Protein AF-A0A1Q9S1L8-F1 (afdb_monomer)

Sequence (184 aa):
MADHRPGRQPHVLAPAAGATTKNSKSPRSELISLTDFTAGEEQRSLTASLAVSQVPSDSRDIIIGQLHGSDDIKSVAYVMLHYKDGTIEAEVKQKQKGDEKQTFPLLTGVPLNDRFDFTITDDGNGSMTISATHNGQTQQATAQVPESFQGETVRFQVGNYQQAESAQGDDDGGRVTFYTIEER

Structure (mmCIF, N/CA/C/O backbone):
data_AF-A0A1Q9S1L8-F1
#
_entry.id   AF-A0A1Q9S1L8-F1
#
loop_
_atom_site.group_PDB
_atom_site.id
_atom_site.type_symbol
_atom_site.label_atom_id
_atom_site.label_alt_id
_atom_site.label_comp_id
_atom_site.label_asym_id
_atom_site.label_entity_id
_atom_site.label_seq_id
_atom_site.pdbx_PDB_ins_code
_atom_site.Cartn_x
_atom_site.Cartn_y
_atom_site.Cartn_z
_atom_site.occupancy
_atom_site.B_iso_or_equiv
_atom_site.auth_seq_id
_atom_site.auth_comp_id
_atom_site.auth_asym_id
_atom_site.auth_atom_id
_atom_site.pdbx_PDB_model_num
ATOM 1 N N . MET A 1 1 ? -25.247 -11.351 -6.046 1.00 32.66 1 MET A N 1
ATOM 2 C CA . MET A 1 1 ? -24.147 -12.190 -6.565 1.00 32.66 1 MET A CA 1
ATOM 3 C C . MET A 1 1 ? -23.663 -11.533 -7.845 1.00 32.66 1 MET A C 1
ATOM 5 O O . MET A 1 1 ? -24.421 -11.510 -8.805 1.00 32.66 1 MET A O 1
ATOM 9 N N . ALA A 1 2 ? -22.507 -10.869 -7.818 1.00 29.05 2 ALA A N 1
ATOM 10 C CA . ALA A 1 2 ? -21.957 -10.211 -9.000 1.00 29.05 2 ALA A CA 1
ATOM 11 C C . ALA A 1 2 ? -21.059 -11.198 -9.759 1.00 29.05 2 ALA A C 1
ATOM 13 O O . ALA A 1 2 ? -20.189 -11.838 -9.177 1.00 29.05 2 ALA A O 1
ATOM 14 N N . ASP A 1 3 ? -21.357 -11.329 -11.045 1.00 32.75 3 ASP A N 1
ATOM 15 C CA . ASP A 1 3 ? -20.735 -12.183 -12.052 1.00 32.75 3 ASP A CA 1
ATOM 16 C C . ASP A 1 3 ? -19.279 -11.752 -12.328 1.00 32.75 3 ASP A C 1
ATOM 18 O O . ASP A 1 3 ? -19.025 -10.649 -12.821 1.00 32.75 3 ASP A O 1
ATOM 22 N N . HIS A 1 4 ? -18.315 -12.608 -11.976 1.00 36.78 4 HIS A N 1
ATOM 23 C CA . HIS A 1 4 ? -16.894 -12.421 -12.273 1.00 36.78 4 HIS A CA 1
ATOM 24 C C . HIS A 1 4 ? -16.634 -12.805 -13.734 1.00 36.78 4 HIS A C 1
ATOM 26 O O . HIS A 1 4 ? -16.557 -13.985 -14.072 1.00 36.78 4 HIS A O 1
ATOM 32 N N . ARG A 1 5 ? -16.473 -11.810 -14.613 1.00 37.03 5 ARG A N 1
ATOM 33 C CA . ARG A 1 5 ? -16.018 -12.043 -15.991 1.00 37.03 5 ARG A CA 1
ATOM 34 C C . ARG A 1 5 ? -14.500 -12.267 -16.008 1.00 37.03 5 ARG A C 1
ATOM 36 O O . ARG A 1 5 ? -13.767 -11.324 -15.705 1.00 37.03 5 ARG A O 1
ATOM 43 N N . PRO A 1 6 ? -13.996 -13.442 -16.423 1.00 40.75 6 PRO A N 1
ATOM 44 C CA . PRO A 1 6 ? -12.566 -13.641 -16.601 1.00 40.75 6 PRO A CA 1
ATOM 45 C C . PRO A 1 6 ? -12.100 -12.892 -17.860 1.00 40.75 6 PRO A C 1
ATOM 47 O O . PRO A 1 6 ? -12.685 -13.053 -18.931 1.00 40.75 6 PRO A O 1
ATOM 50 N N . GLY A 1 7 ? -11.051 -12.067 -17.742 1.00 45.09 7 GLY A N 1
ATOM 51 C CA . GLY A 1 7 ? -10.326 -11.545 -18.913 1.00 45.09 7 GLY A CA 1
ATOM 52 C C . GLY A 1 7 ? -9.928 -10.065 -18.925 1.00 45.09 7 GLY A C 1
ATOM 53 O O . GLY A 1 7 ? -9.342 -9.629 -19.912 1.00 45.09 7 GLY A O 1
ATOM 54 N N . ARG A 1 8 ? -10.193 -9.272 -17.879 1.00 51.50 8 ARG A N 1
ATOM 55 C CA . ARG A 1 8 ? -9.622 -7.916 -17.754 1.00 51.50 8 ARG A CA 1
ATOM 56 C C . ARG A 1 8 ? -8.901 -7.762 -16.425 1.00 51.50 8 ARG A C 1
ATOM 58 O O . ARG A 1 8 ? -9.538 -7.616 -15.390 1.00 51.50 8 ARG A O 1
ATOM 65 N N . GLN A 1 9 ? -7.576 -7.801 -16.483 1.00 62.00 9 GLN A N 1
ATOM 66 C CA . GLN A 1 9 ? -6.712 -7.403 -15.376 1.00 62.00 9 GLN A CA 1
ATOM 67 C C . GLN A 1 9 ? -6.621 -5.869 -15.380 1.00 62.00 9 GLN A C 1
ATOM 69 O O . GLN A 1 9 ? -6.342 -5.293 -16.437 1.00 62.00 9 GLN A O 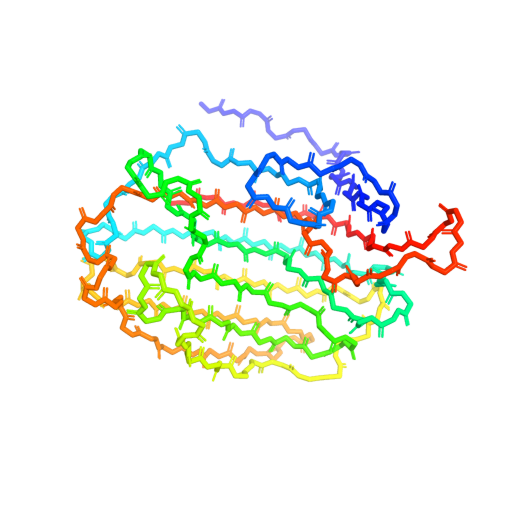1
ATOM 74 N N . PRO A 1 10 ? -6.907 -5.176 -14.264 1.00 71.06 10 PRO A N 1
ATOM 75 C CA . PRO A 1 10 ? -6.663 -3.745 -14.180 1.00 71.06 10 PRO A CA 1
ATOM 76 C C . PRO A 1 10 ? -5.168 -3.448 -14.361 1.00 71.06 10 PRO A C 1
ATOM 78 O O . PRO A 1 10 ? -4.338 -3.840 -13.539 1.00 71.06 10 PRO A O 1
ATOM 81 N N . HIS A 1 11 ? -4.835 -2.725 -15.430 1.00 68.12 11 HIS A N 1
ATOM 82 C CA . HIS A 1 11 ? -3.529 -2.098 -15.601 1.00 68.12 11 HIS A CA 1
ATOM 83 C C . HIS A 1 11 ? -3.612 -0.667 -15.084 1.00 68.12 11 HIS A C 1
ATOM 85 O O . HIS A 1 11 ? -4.424 0.130 -15.558 1.00 68.12 11 HIS A O 1
ATOM 91 N N . VAL A 1 12 ? -2.777 -0.350 -14.103 1.00 77.88 12 VAL A N 1
ATOM 92 C CA . VAL A 1 12 ? -2.778 0.928 -13.404 1.00 77.88 12 VAL A CA 1
ATOM 93 C C . VAL A 1 12 ? -1.443 1.626 -13.661 1.00 77.88 12 VAL A C 1
ATOM 95 O O . VAL A 1 12 ? -0.382 1.192 -13.208 1.00 77.88 12 VAL A O 1
ATOM 98 N N . LEU A 1 13 ? -1.504 2.719 -14.420 1.00 70.69 13 LEU A N 1
ATOM 99 C CA . LEU A 1 13 ? -0.370 3.574 -14.772 1.00 70.69 13 LEU A CA 1
ATOM 100 C C . LEU A 1 13 ? -0.536 4.928 -14.079 1.00 70.69 13 LEU A C 1
ATOM 102 O O . LEU A 1 13 ? -1.592 5.549 -14.201 1.00 70.69 13 LEU A O 1
ATOM 106 N N . ALA A 1 14 ? 0.512 5.400 -13.411 1.00 74.44 14 ALA A N 1
ATOM 107 C CA . ALA A 1 14 ? 0.596 6.762 -12.893 1.00 74.44 14 ALA A CA 1
ATOM 108 C C . ALA A 1 14 ? 1.908 7.388 -13.394 1.00 74.44 14 ALA A C 1
ATOM 110 O O . ALA A 1 14 ? 2.976 7.036 -12.881 1.00 74.44 14 ALA A O 1
ATOM 111 N N . PRO A 1 15 ? 1.855 8.266 -14.414 1.00 66.12 15 PRO A N 1
ATOM 112 C CA . PRO A 1 15 ? 3.037 8.974 -14.895 1.00 66.12 15 PRO A CA 1
ATOM 113 C C . PRO A 1 15 ? 3.603 9.886 -13.804 1.00 66.12 15 PRO A C 1
ATOM 115 O O . PRO A 1 15 ? 2.835 10.545 -13.099 1.00 66.12 15 PRO A O 1
ATOM 118 N N . ALA A 1 16 ? 4.928 9.984 -13.701 1.00 62.19 16 ALA A N 1
ATOM 119 C CA . ALA A 1 16 ? 5.609 10.880 -12.763 1.00 62.19 16 ALA A CA 1
ATOM 120 C C . ALA A 1 16 ? 5.266 12.359 -13.029 1.00 62.19 16 ALA A C 1
ATOM 122 O O . ALA A 1 16 ? 5.145 13.151 -12.099 1.00 62.19 16 ALA A O 1
ATOM 123 N N . ALA A 1 17 ? 5.011 12.710 -14.294 1.00 64.94 17 ALA A N 1
ATOM 124 C CA . ALA A 1 17 ? 4.536 14.028 -14.725 1.00 64.94 17 ALA A CA 1
ATOM 125 C C . ALA A 1 17 ? 2.994 14.156 -14.776 1.00 64.94 17 ALA A C 1
ATOM 127 O O . ALA A 1 17 ? 2.463 15.048 -15.439 1.00 64.94 17 ALA A O 1
ATOM 128 N N . GLY A 1 18 ? 2.250 13.241 -14.145 1.00 60.91 18 GLY A N 1
ATOM 129 C CA . GLY A 1 18 ? 0.785 13.242 -14.172 1.00 60.91 18 GLY A CA 1
ATOM 130 C C . GLY A 1 18 ? 0.136 14.432 -13.446 1.00 60.91 18 GLY A C 1
ATOM 131 O O . GLY A 1 18 ? 0.788 15.267 -12.820 1.00 60.91 18 GLY A O 1
ATOM 132 N N . ALA A 1 19 ? -1.194 14.506 -13.496 1.00 58.09 19 ALA A N 1
ATOM 133 C CA . ALA A 1 19 ? -1.937 15.496 -12.721 1.00 58.09 19 ALA A CA 1
ATOM 134 C C . ALA A 1 19 ? -1.959 15.128 -11.228 1.00 58.09 19 ALA A C 1
ATOM 136 O O . ALA A 1 19 ? -2.139 13.965 -10.861 1.00 58.09 19 ALA A O 1
ATOM 137 N N . THR A 1 20 ? -1.833 16.134 -10.366 1.00 60.78 20 THR A N 1
ATOM 138 C CA . THR A 1 20 ? -1.954 16.003 -8.912 1.00 60.78 20 THR A CA 1
ATOM 139 C C . THR A 1 20 ? -3.336 16.440 -8.432 1.00 60.78 20 THR A C 1
ATOM 141 O O . THR A 1 20 ? -4.025 17.234 -9.077 1.00 60.78 20 THR A O 1
ATOM 144 N N . THR A 1 21 ? -3.771 15.929 -7.280 1.00 53.81 21 THR A N 1
ATOM 145 C CA . THR A 1 21 ? -4.970 16.447 -6.605 1.00 53.81 21 THR A CA 1
ATOM 146 C C . THR A 1 21 ? -4.581 17.558 -5.633 1.00 53.81 21 THR A C 1
ATOM 148 O O . THR A 1 21 ? -3.450 17.610 -5.167 1.00 53.81 21 THR A O 1
ATOM 151 N N . LYS A 1 22 ? -5.522 18.438 -5.263 1.00 50.22 22 LYS A N 1
ATOM 152 C CA . LYS A 1 22 ? -5.268 19.599 -4.379 1.00 50.22 22 LYS A CA 1
ATOM 153 C C . LYS A 1 22 ? -4.504 19.265 -3.080 1.00 50.22 22 LYS A C 1
ATOM 155 O O . LYS A 1 22 ? -3.828 20.135 -2.542 1.00 50.22 22 LYS A O 1
ATOM 160 N N . ASN A 1 23 ? -4.612 18.028 -2.592 1.00 56.97 23 ASN A N 1
ATOM 161 C CA . ASN A 1 23 ? -4.027 17.574 -1.328 1.00 56.97 23 ASN A CA 1
ATOM 162 C C . ASN A 1 23 ? -2.905 16.533 -1.501 1.00 56.97 23 ASN A C 1
ATOM 164 O O . ASN A 1 23 ? -2.510 15.908 -0.523 1.00 56.97 23 ASN A O 1
ATOM 168 N N . SER A 1 24 ? -2.404 16.307 -2.717 1.00 56.50 24 SER A N 1
ATOM 169 C CA . SER A 1 24 ? -1.240 15.451 -2.949 1.00 56.50 24 SER A CA 1
ATOM 170 C C . SER A 1 24 ? -0.286 16.120 -3.918 1.00 56.50 24 SER A C 1
ATOM 172 O O . SER A 1 24 ? -0.706 16.773 -4.865 1.00 56.50 24 SER A O 1
ATOM 174 N N . LYS A 1 25 ? 1.011 15.974 -3.661 1.00 63.19 25 LYS A N 1
ATOM 175 C CA . LYS A 1 25 ? 2.054 16.467 -4.559 1.00 63.19 25 LYS A CA 1
ATOM 176 C C . LYS A 1 25 ? 2.413 15.454 -5.642 1.00 63.19 25 LYS A C 1
ATOM 178 O O . LYS A 1 25 ? 3.114 15.831 -6.573 1.00 63.19 25 LYS A O 1
ATOM 183 N N . SER A 1 26 ? 1.885 14.231 -5.562 1.00 68.38 26 SER A N 1
ATOM 184 C CA . SER A 1 26 ? 2.258 13.151 -6.466 1.00 68.38 26 SER A CA 1
ATOM 185 C C . SER A 1 26 ? 1.053 12.646 -7.271 1.00 68.38 26 SER A C 1
ATOM 187 O O . SER A 1 26 ? -0.037 12.433 -6.723 1.00 68.38 26 SER A O 1
ATOM 189 N N . PRO A 1 27 ? 1.207 12.489 -8.594 1.00 73.12 27 PRO A N 1
ATOM 190 C CA . PRO A 1 27 ? 0.257 11.783 -9.444 1.00 73.12 27 PRO A CA 1
ATOM 191 C C . PRO A 1 27 ? -0.179 10.427 -8.893 1.00 73.12 27 PRO A C 1
ATOM 193 O O . PRO A 1 27 ? 0.590 9.731 -8.237 1.00 73.12 27 PRO A O 1
ATOM 196 N N . ARG A 1 28 ? -1.407 10.011 -9.201 1.00 81.25 28 ARG A N 1
ATOM 197 C CA . ARG A 1 28 ? -1.875 8.669 -8.852 1.00 81.25 28 ARG A CA 1
ATOM 198 C C . ARG A 1 28 ? -2.936 8.164 -9.811 1.00 81.25 28 ARG A C 1
ATOM 200 O O . ARG A 1 28 ? -3.732 8.946 -10.328 1.00 81.25 28 ARG A O 1
ATOM 207 N N . SER A 1 29 ? -2.981 6.849 -9.946 1.00 82.62 29 SER A N 1
ATOM 208 C CA . SER A 1 29 ? -4.127 6.117 -10.473 1.00 82.62 29 SER A CA 1
ATOM 209 C C . SER A 1 29 ? -4.484 5.071 -9.428 1.00 82.62 29 SER A C 1
ATOM 211 O O . SER A 1 29 ? -3.718 4.139 -9.208 1.00 82.62 29 SER A O 1
ATOM 213 N N . GLU A 1 30 ? -5.604 5.249 -8.734 1.00 85.38 30 GLU A N 1
ATOM 214 C CA . GLU A 1 30 ? -6.000 4.389 -7.614 1.00 85.38 30 GLU A CA 1
ATOM 215 C C . GLU A 1 30 ? -7.501 4.134 -7.615 1.00 85.38 30 GLU A C 1
ATOM 217 O O . GLU A 1 30 ? -8.302 5.011 -7.946 1.00 85.38 30 GLU A O 1
ATOM 222 N N . LEU A 1 31 ? -7.873 2.921 -7.221 1.00 88.06 31 LEU A N 1
ATOM 223 C CA . LEU A 1 31 ? -9.230 2.579 -6.841 1.00 88.06 31 LEU A CA 1
ATOM 224 C C . LEU A 1 31 ? -9.441 3.001 -5.389 1.00 88.06 31 LEU A C 1
ATOM 226 O O . LEU A 1 31 ? -8.597 2.753 -4.528 1.00 88.06 31 LEU A O 1
ATOM 230 N N . ILE A 1 32 ? -10.579 3.634 -5.132 1.00 92.69 32 ILE A N 1
ATOM 231 C CA . ILE A 1 32 ? -11.008 4.068 -3.805 1.00 92.69 32 ILE A CA 1
ATOM 232 C C . ILE A 1 32 ? -12.221 3.219 -3.437 1.00 92.69 32 ILE A C 1
ATOM 234 O O . ILE A 1 32 ? -13.164 3.148 -4.231 1.00 92.69 32 ILE A O 1
ATOM 238 N N . SER A 1 33 ? -12.199 2.576 -2.266 1.00 93.00 33 SER A N 1
ATOM 239 C CA . SER A 1 33 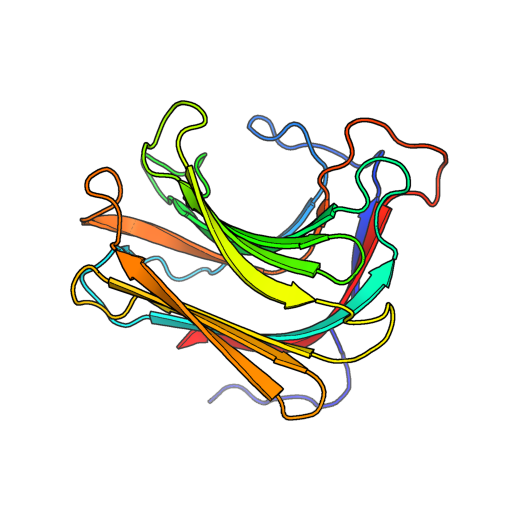? -13.377 1.856 -1.787 1.00 93.00 33 SER A CA 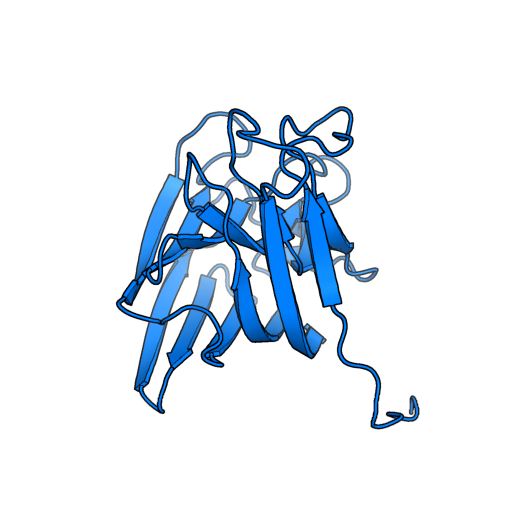1
ATOM 240 C C . SER A 1 33 ? -14.555 2.814 -1.614 1.00 93.00 33 SER A C 1
ATOM 242 O O . SER A 1 33 ? -14.393 3.956 -1.184 1.00 93.00 33 SER A O 1
ATOM 244 N N . LEU A 1 34 ? -15.748 2.342 -1.974 1.00 92.56 34 LEU A N 1
ATOM 245 C CA . LEU A 1 34 ? -17.004 3.063 -1.760 1.00 92.56 34 LEU A CA 1
ATOM 246 C C . LEU A 1 34 ? -17.613 2.768 -0.384 1.00 92.56 34 LEU A C 1
ATOM 248 O O . LEU A 1 34 ? -18.666 3.316 -0.063 1.00 92.56 34 LEU A O 1
ATOM 252 N N . THR A 1 35 ? -16.980 1.886 0.392 1.00 94.31 35 THR A N 1
ATOM 253 C CA . THR A 1 35 ? -17.446 1.476 1.713 1.00 94.31 35 THR A CA 1
ATOM 254 C C . THR A 1 35 ? -16.464 1.975 2.756 1.00 94.31 35 THR A C 1
ATOM 256 O O . THR A 1 35 ? -15.377 1.423 2.919 1.00 94.31 35 THR A O 1
ATOM 259 N N . ASP A 1 36 ? -16.875 3.012 3.469 1.00 96.75 36 ASP A N 1
ATOM 260 C CA . ASP A 1 36 ? -16.165 3.482 4.649 1.00 96.75 36 ASP A CA 1
ATOM 261 C C . ASP A 1 36 ? -16.418 2.540 5.848 1.00 96.75 36 ASP A C 1
ATOM 263 O O . ASP A 1 36 ? -17.418 1.813 5.886 1.00 96.75 36 ASP A O 1
ATOM 267 N N . PHE A 1 37 ? -15.508 2.537 6.820 1.00 97.38 37 PHE A N 1
ATOM 268 C CA . PHE A 1 37 ? -15.630 1.822 8.095 1.00 97.38 37 PHE A CA 1
ATOM 269 C C . PHE A 1 37 ? -14.909 2.568 9.218 1.00 97.38 37 PHE A C 1
ATOM 271 O O . PHE A 1 37 ? -14.168 3.517 8.960 1.00 97.38 37 PHE A O 1
ATOM 278 N N . THR A 1 38 ? -15.135 2.145 10.460 1.00 98.12 38 THR A N 1
ATOM 279 C CA . THR A 1 38 ? -14.499 2.747 11.635 1.00 98.12 38 THR A CA 1
ATOM 280 C C . THR A 1 38 ? -13.192 2.034 11.964 1.00 98.12 38 THR A C 1
ATOM 282 O O . THR A 1 38 ? -13.178 0.826 12.215 1.00 98.12 38 THR A O 1
ATOM 285 N N . ALA A 1 39 ? -12.089 2.781 11.981 1.00 98.06 39 ALA A N 1
ATOM 286 C CA . ALA A 1 39 ? -10.771 2.230 12.271 1.00 98.06 39 ALA A CA 1
ATOM 287 C C . ALA A 1 39 ? -10.690 1.655 13.693 1.00 98.06 39 ALA A C 1
ATOM 289 O O . ALA A 1 39 ? -11.039 2.313 14.677 1.00 98.06 39 ALA A O 1
ATOM 290 N N . GLY A 1 40 ? -10.177 0.432 13.790 1.00 98.19 40 GLY A N 1
ATOM 291 C CA . GLY A 1 40 ? -9.938 -0.298 15.027 1.00 98.19 40 GLY A CA 1
ATOM 292 C C . GLY A 1 40 ? -11.179 -0.896 15.684 1.00 98.19 40 GLY A C 1
ATOM 293 O O . GLY A 1 40 ? -11.046 -1.409 16.794 1.00 98.19 40 GLY A O 1
ATOM 294 N N . GLU A 1 41 ? -12.355 -0.835 15.053 1.00 98.00 41 GLU A N 1
ATOM 295 C CA . GLU A 1 41 ? -13.625 -1.304 15.640 1.00 98.00 41 GLU A CA 1
ATOM 296 C C . GLU A 1 41 ? -14.293 -2.438 14.854 1.00 98.00 41 GLU A C 1
ATOM 298 O O . GLU A 1 41 ? -15.053 -3.223 15.421 1.00 98.00 41 GLU A O 1
ATOM 303 N N . GLU A 1 42 ? -13.999 -2.558 13.561 1.00 94.12 42 GLU A N 1
ATOM 304 C CA . GLU A 1 42 ? -14.551 -3.597 12.696 1.00 94.12 42 GLU A CA 1
ATOM 305 C C . GLU A 1 42 ? -13.437 -4.294 11.926 1.00 94.12 42 GLU A C 1
ATOM 307 O O . GLU A 1 42 ? -12.556 -3.641 11.366 1.00 94.12 42 GLU A O 1
ATOM 312 N N . GLN A 1 43 ? -13.487 -5.628 11.865 1.00 98.06 43 GLN A N 1
ATOM 313 C CA . GLN A 1 43 ? -12.525 -6.362 11.057 1.00 98.06 43 GLN A CA 1
ATOM 314 C C . GLN A 1 43 ? -12.809 -6.104 9.576 1.00 98.06 43 GLN A C 1
ATOM 316 O O . GLN A 1 43 ? -13.882 -6.459 9.082 1.00 98.06 43 GLN A O 1
ATOM 321 N N . ARG A 1 44 ? -11.834 -5.532 8.870 1.00 98.38 44 ARG A N 1
ATOM 322 C CA . ARG A 1 44 ? -11.912 -5.226 7.438 1.00 98.38 44 ARG A CA 1
ATOM 323 C C . ARG A 1 44 ? -10.577 -5.498 6.772 1.00 98.38 44 ARG A C 1
ATOM 325 O O . ARG A 1 44 ? -9.525 -5.173 7.320 1.00 98.38 44 ARG A O 1
ATOM 332 N N . SER A 1 45 ? -10.605 -6.073 5.575 1.00 98.38 45 SER A N 1
ATOM 333 C CA . SER A 1 45 ? -9.393 -6.490 4.868 1.00 98.38 45 SER A CA 1
ATOM 334 C C . SER A 1 45 ? -9.401 -6.068 3.407 1.00 98.38 45 SER A C 1
ATOM 336 O O . SER A 1 45 ? -10.378 -6.285 2.695 1.00 98.38 45 SER A O 1
ATOM 338 N N . LEU A 1 46 ? -8.260 -5.566 2.940 1.00 98.62 46 LEU A N 1
ATOM 339 C CA . LEU A 1 46 ? -7.912 -5.448 1.528 1.00 98.62 46 LEU A CA 1
ATOM 340 C C . LEU A 1 46 ? -6.854 -6.501 1.198 1.00 98.62 46 LEU A C 1
ATOM 342 O O . LEU A 1 46 ? -5.749 -6.463 1.739 1.00 98.62 46 LEU A O 1
ATOM 346 N N . THR A 1 47 ? -7.158 -7.388 0.256 1.00 98.62 47 THR A N 1
ATOM 347 C CA . THR A 1 47 ? -6.213 -8.363 -0.296 1.00 98.62 47 THR A CA 1
ATOM 348 C C . THR A 1 47 ? -6.030 -8.104 -1.782 1.00 98.62 47 THR A C 1
ATOM 350 O O . THR A 1 47 ? -7.000 -7.913 -2.519 1.00 98.62 47 THR A O 1
ATOM 353 N N . ALA A 1 48 ? -4.787 -8.132 -2.250 1.00 98.50 48 ALA A N 1
ATOM 354 C CA . ALA A 1 48 ? -4.498 -7.991 -3.666 1.00 98.50 48 ALA A CA 1
ATOM 355 C C . ALA A 1 48 ? -3.355 -8.897 -4.108 1.00 98.50 48 ALA A C 1
ATOM 357 O O . ALA A 1 48 ? -2.429 -9.186 -3.353 1.00 98.50 48 ALA A O 1
ATOM 358 N N . SER A 1 49 ? -3.425 -9.292 -5.373 1.00 98.50 49 SER A N 1
ATOM 359 C CA . SER A 1 49 ? -2.370 -10.000 -6.079 1.00 98.50 49 SER A CA 1
ATOM 360 C C . SER A 1 49 ? -1.952 -9.172 -7.281 1.00 98.50 49 SER A C 1
ATOM 362 O O . SER A 1 49 ? -2.805 -8.798 -8.090 1.00 98.50 49 SER A O 1
ATOM 364 N N . LEU A 1 50 ? -0.668 -8.856 -7.407 1.00 98.50 50 LEU A N 1
ATOM 365 C CA . LEU A 1 50 ? -0.181 -7.867 -8.368 1.00 98.50 50 LEU A CA 1
ATOM 366 C C . LEU A 1 50 ? 1.247 -8.152 -8.843 1.00 98.50 50 LEU A C 1
ATOM 368 O O . LEU A 1 50 ? 1.962 -8.962 -8.263 1.00 98.50 50 LEU A O 1
ATOM 372 N N . ALA A 1 51 ? 1.649 -7.466 -9.909 1.00 98.38 51 ALA A N 1
ATOM 373 C CA . ALA A 1 51 ? 3.039 -7.343 -10.334 1.00 98.38 51 ALA A CA 1
ATOM 374 C C . ALA A 1 51 ? 3.352 -5.877 -10.654 1.00 98.38 51 ALA A C 1
ATOM 376 O O . ALA A 1 51 ? 2.577 -5.196 -11.338 1.00 98.38 51 ALA A O 1
ATOM 377 N N . VAL A 1 52 ? 4.505 -5.401 -10.185 1.00 98.12 52 VAL A N 1
ATOM 378 C CA . VAL A 1 52 ? 5.031 -4.072 -10.519 1.00 98.12 52 VAL A CA 1
ATOM 379 C C . VAL A 1 52 ? 5.967 -4.223 -11.708 1.00 98.12 52 VAL A C 1
ATOM 381 O O . VAL A 1 52 ? 6.950 -4.944 -11.632 1.00 98.12 52 VAL A O 1
ATOM 384 N N . SER A 1 53 ? 5.666 -3.560 -12.819 1.00 97.12 53 SER A N 1
ATOM 385 C CA . SER A 1 53 ? 6.454 -3.649 -14.064 1.00 97.12 53 SER A CA 1
ATOM 386 C C . SER A 1 53 ? 7.374 -2.447 -14.279 1.00 97.12 53 SER A C 1
ATOM 388 O O . SER A 1 53 ? 8.339 -2.529 -15.033 1.00 97.12 53 SER A O 1
ATOM 390 N N . GLN A 1 54 ? 7.096 -1.335 -13.595 1.00 96.00 54 GLN A N 1
ATOM 391 C CA . GLN A 1 54 ? 7.897 -0.117 -13.637 1.00 96.00 54 GLN A CA 1
ATOM 392 C C . GLN A 1 54 ? 7.720 0.652 -12.326 1.00 96.00 54 GLN A C 1
ATOM 394 O O . GLN A 1 54 ? 6.630 0.657 -11.752 1.00 96.00 54 GLN A O 1
ATOM 399 N N . VAL A 1 55 ? 8.778 1.329 -11.893 1.00 95.94 55 VAL A N 1
ATOM 400 C CA . VAL A 1 55 ? 8.783 2.311 -10.800 1.00 95.94 55 VAL A CA 1
ATOM 401 C C . VAL A 1 55 ? 9.394 3.616 -11.327 1.00 95.94 55 VAL A C 1
ATOM 403 O O . VAL A 1 55 ? 10.176 3.546 -12.284 1.00 95.94 55 VAL A O 1
ATOM 406 N N . PRO A 1 56 ? 9.061 4.783 -10.741 1.00 93.88 56 PRO A N 1
ATOM 407 C CA . PRO A 1 56 ? 9.663 6.054 -11.135 1.00 93.88 56 PRO A CA 1
ATOM 408 C C . PRO A 1 56 ? 11.187 6.022 -11.005 1.00 93.88 56 PRO A C 1
ATOM 410 O O . PRO A 1 56 ? 11.736 5.328 -10.149 1.00 93.88 56 PRO A O 1
ATOM 413 N N . SER A 1 57 ? 11.873 6.758 -11.872 1.00 92.50 57 SER A N 1
ATOM 414 C CA . SER A 1 57 ? 13.324 6.668 -12.037 1.00 92.50 57 SER A CA 1
ATOM 415 C C . SER A 1 57 ? 14.108 7.230 -10.851 1.00 92.50 57 SER A C 1
ATOM 417 O O . SER A 1 57 ? 15.182 6.712 -10.553 1.00 92.50 57 SER A O 1
ATOM 419 N N . ASP A 1 58 ? 13.587 8.256 -10.173 1.00 91.94 58 ASP A N 1
ATOM 420 C CA . ASP A 1 58 ? 14.278 8.943 -9.079 1.00 91.94 58 ASP A CA 1
ATOM 421 C C . ASP A 1 58 ? 14.091 8.241 -7.722 1.00 91.94 58 ASP A C 1
ATOM 423 O O . ASP A 1 58 ? 15.063 7.788 -7.119 1.00 91.94 58 ASP A O 1
ATOM 427 N N . SER A 1 59 ? 12.855 8.107 -7.248 1.00 93.31 59 SER A N 1
ATOM 428 C CA . SER A 1 59 ? 12.534 7.564 -5.929 1.00 93.31 59 SER A CA 1
ATOM 429 C C . SER A 1 59 ? 12.513 6.043 -5.908 1.00 93.31 59 SER A C 1
ATOM 431 O O . SER A 1 59 ? 12.713 5.446 -4.849 1.00 93.31 59 SER A O 1
ATOM 433 N N . ARG A 1 60 ? 12.276 5.414 -7.072 1.00 95.75 60 ARG A N 1
ATOM 434 C CA . ARG A 1 60 ? 12.093 3.961 -7.226 1.00 95.75 60 ARG A CA 1
ATOM 435 C C . ARG A 1 60 ? 10.981 3.399 -6.330 1.00 95.75 60 ARG A C 1
ATOM 437 O O . ARG A 1 60 ? 10.983 2.206 -6.030 1.00 95.75 60 ARG A O 1
ATOM 444 N N . ASP A 1 61 ? 10.040 4.252 -5.927 1.00 97.12 61 ASP A N 1
ATOM 445 C CA . ASP A 1 61 ? 9.056 3.990 -4.879 1.00 97.12 61 ASP A CA 1
ATOM 446 C C . ASP A 1 61 ? 7.634 4.314 -5.360 1.00 97.12 61 ASP A C 1
ATOM 448 O O . ASP A 1 61 ? 7.363 5.361 -5.963 1.00 97.12 61 ASP A O 1
ATOM 452 N N . ILE A 1 62 ? 6.722 3.382 -5.099 1.00 97.19 62 ILE A N 1
ATOM 453 C CA . ILE A 1 62 ? 5.288 3.529 -5.312 1.00 97.19 62 ILE A CA 1
ATOM 454 C C . ILE A 1 62 ? 4.527 2.958 -4.115 1.00 97.19 62 ILE A C 1
ATOM 456 O O . ILE A 1 62 ? 4.871 1.905 -3.580 1.00 97.19 62 ILE A O 1
ATOM 460 N N . ILE A 1 63 ? 3.425 3.605 -3.753 1.00 98.38 63 ILE A N 1
ATOM 461 C CA . ILE A 1 63 ? 2.449 3.059 -2.812 1.00 98.38 63 ILE A CA 1
ATOM 462 C C . ILE A 1 63 ? 1.421 2.247 -3.607 1.00 98.38 63 ILE A C 1
ATOM 464 O O . ILE A 1 63 ? 0.847 2.738 -4.584 1.00 98.38 63 ILE A O 1
ATOM 468 N N . ILE A 1 64 ? 1.213 0.996 -3.196 1.00 98.31 64 ILE A N 1
ATOM 469 C CA . ILE A 1 64 ? 0.376 0.006 -3.897 1.00 98.31 64 ILE A CA 1
ATOM 470 C C . ILE A 1 64 ? -0.933 -0.322 -3.175 1.00 98.31 64 ILE A C 1
ATOM 472 O O . ILE A 1 64 ? -1.862 -0.851 -3.785 1.00 98.31 64 ILE A O 1
ATOM 476 N N . GLY A 1 65 ? -1.029 0.015 -1.891 1.00 98.31 65 GLY A N 1
ATOM 477 C CA . GLY A 1 65 ? -2.212 -0.187 -1.064 1.00 98.31 65 GLY A CA 1
ATOM 478 C C . GLY A 1 65 ? -2.193 0.761 0.126 1.00 98.31 65 GLY A C 1
ATOM 479 O O . GLY A 1 65 ? -1.127 1.098 0.639 1.00 98.31 65 GLY A O 1
ATOM 480 N N . GLN A 1 66 ? -3.366 1.218 0.544 1.00 98.62 66 GLN A N 1
ATOM 481 C CA . GLN A 1 66 ? -3.509 2.172 1.632 1.00 98.62 66 GLN A CA 1
ATOM 482 C C . GLN A 1 66 ? -4.747 1.880 2.465 1.00 98.62 66 GLN A C 1
ATOM 484 O O . GLN A 1 66 ? -5.764 1.404 1.956 1.00 98.62 66 GLN A O 1
ATOM 489 N N . LEU A 1 67 ? -4.676 2.296 3.723 1.00 97.88 67 LEU A N 1
ATOM 490 C CA . LEU A 1 67 ? -5.842 2.571 4.542 1.00 97.88 67 LEU A CA 1
ATOM 491 C C . LEU A 1 67 ? -5.829 4.081 4.830 1.00 97.88 67 LEU A C 1
ATOM 493 O O . LEU A 1 67 ? -4.879 4.644 5.391 1.00 97.88 67 LEU A O 1
ATOM 497 N N . HIS A 1 68 ? -6.841 4.751 4.288 1.00 97.75 68 HIS A N 1
ATOM 498 C CA . HIS A 1 68 ? -6.901 6.194 4.120 1.00 97.75 68 HIS A CA 1
ATOM 499 C C . HIS A 1 68 ? -8.096 6.755 4.879 1.00 97.75 68 HIS A C 1
ATOM 501 O O . HIS A 1 68 ? -9.191 6.210 4.808 1.00 97.75 68 HIS A O 1
ATOM 507 N N . GLY A 1 69 ? -7.900 7.885 5.553 1.00 96.56 69 GLY A N 1
ATOM 508 C CA . GLY A 1 69 ? -8.980 8.631 6.175 1.00 96.56 69 GLY A CA 1
ATOM 509 C C . GLY A 1 69 ? -10.094 8.981 5.187 1.00 96.56 69 GLY A C 1
ATOM 510 O O . GLY A 1 69 ? -9.837 9.242 4.001 1.00 96.56 69 GLY A O 1
ATOM 511 N N . SER A 1 70 ? -11.311 9.024 5.706 1.00 93.62 70 SER A N 1
ATOM 512 C CA . SER A 1 70 ? -12.533 9.525 5.081 1.00 93.62 70 SER A CA 1
ATOM 513 C C . SER A 1 70 ? -13.036 10.749 5.857 1.00 93.62 70 SER A C 1
ATOM 515 O O . SER A 1 70 ? -12.365 11.224 6.771 1.00 93.62 70 SER A O 1
ATOM 517 N N . ASP A 1 71 ? -14.144 11.347 5.415 1.00 92.50 71 ASP A N 1
ATOM 518 C CA . ASP A 1 71 ? -14.786 12.492 6.080 1.00 92.50 71 ASP A CA 1
ATOM 519 C C . ASP A 1 71 ? -13.826 13.618 6.514 1.00 92.50 71 ASP A C 1
ATOM 521 O O . ASP A 1 71 ? -13.213 14.281 5.661 1.00 92.50 71 ASP A O 1
ATOM 525 N N . ASP A 1 72 ? -13.702 13.838 7.824 1.00 90.25 72 ASP A N 1
ATOM 526 C CA . ASP A 1 72 ? -12.936 14.921 8.441 1.00 90.25 72 ASP A CA 1
ATOM 527 C C . ASP A 1 72 ? -11.421 14.753 8.261 1.00 90.25 72 ASP A C 1
ATOM 529 O O . ASP A 1 72 ? -10.685 15.743 8.193 1.00 90.25 72 ASP A O 1
ATOM 533 N N . ILE A 1 73 ? -10.956 13.516 8.062 1.00 92.06 73 ILE A N 1
ATOM 534 C CA . ILE A 1 73 ? -9.541 13.170 7.880 1.00 92.06 73 ILE A CA 1
ATOM 535 C C . ILE A 1 73 ? -9.209 12.727 6.447 1.00 92.06 73 ILE A C 1
ATOM 537 O O . ILE A 1 73 ? -8.141 12.170 6.185 1.00 92.06 73 ILE A O 1
ATOM 541 N N . LYS A 1 74 ? -10.076 13.034 5.469 1.00 91.88 74 LYS A N 1
ATOM 542 C CA . LYS A 1 74 ? -9.976 12.582 4.062 1.00 91.88 74 LYS A CA 1
ATOM 543 C C . LYS A 1 74 ? -8.711 12.956 3.287 1.00 91.88 74 LYS A C 1
ATOM 545 O O . LYS A 1 74 ? -8.584 12.586 2.121 1.00 91.88 74 LYS A O 1
ATOM 550 N N . SER A 1 75 ? -7.809 13.742 3.868 1.00 88.75 75 SER A N 1
ATOM 551 C CA . SER A 1 75 ? -6.506 14.090 3.288 1.00 88.75 75 SER A CA 1
ATOM 552 C C . SER A 1 75 ? -5.347 13.247 3.827 1.00 88.75 75 SER A C 1
ATOM 554 O O . SER A 1 75 ? -4.210 13.491 3.432 1.00 88.75 75 SER A O 1
ATOM 556 N N . VAL A 1 76 ? -5.601 12.306 4.740 1.00 93.12 76 VAL A N 1
ATOM 557 C CA . VAL A 1 76 ? -4.553 11.567 5.451 1.00 93.12 76 VAL A CA 1
ATOM 558 C C . VAL A 1 76 ? -4.644 10.071 5.155 1.00 93.12 76 VAL A C 1
ATOM 560 O O . VAL A 1 76 ? -5.556 9.400 5.620 1.00 93.12 76 VAL A O 1
ATOM 563 N N . ALA A 1 77 ? -3.665 9.537 4.426 1.00 95.75 77 ALA A N 1
ATOM 564 C CA . ALA A 1 77 ? -3.354 8.110 4.449 1.00 95.75 77 ALA A CA 1
ATOM 565 C C . ALA A 1 77 ? -2.536 7.798 5.702 1.00 95.75 77 ALA A C 1
ATOM 567 O O . ALA A 1 77 ? -1.555 8.510 5.955 1.00 95.75 77 ALA A O 1
ATOM 568 N N . TYR A 1 78 ? -2.924 6.781 6.477 1.00 97.19 78 TYR A N 1
ATOM 569 C CA . TYR A 1 78 ? -2.176 6.413 7.682 1.00 97.19 78 TYR A CA 1
ATOM 570 C C . TYR A 1 78 ? -1.556 5.028 7.628 1.00 97.19 78 TYR A C 1
ATOM 572 O O . TYR A 1 78 ? -0.549 4.846 8.297 1.00 97.19 78 TYR A O 1
ATOM 580 N N . VAL A 1 79 ? -2.062 4.112 6.799 1.00 98.44 79 VAL A N 1
ATOM 581 C CA . VAL A 1 79 ? -1.308 2.925 6.374 1.00 98.44 79 VAL A CA 1
ATOM 582 C C . VAL A 1 79 ? -0.966 3.087 4.904 1.00 98.44 79 VAL A C 1
ATOM 584 O O . VAL A 1 79 ? -1.858 3.334 4.092 1.00 98.44 79 VAL A O 1
ATOM 587 N N . MET A 1 80 ? 0.310 2.948 4.559 1.00 98.69 80 MET A N 1
ATOM 588 C CA . MET A 1 80 ? 0.810 3.005 3.185 1.00 98.69 80 MET A CA 1
ATOM 589 C C . MET A 1 80 ? 1.715 1.799 2.954 1.00 98.69 80 MET A C 1
ATOM 591 O O . MET A 1 80 ? 2.710 1.631 3.651 1.00 98.69 80 MET A O 1
ATOM 595 N N . LEU A 1 81 ? 1.356 0.939 2.004 1.00 98.81 81 LEU A N 1
ATOM 596 C CA . LEU A 1 81 ? 2.172 -0.202 1.607 1.00 98.81 81 LEU A CA 1
ATOM 597 C C . LEU A 1 81 ? 3.009 0.185 0.391 1.00 98.81 81 LEU A C 1
ATOM 599 O O . LEU A 1 81 ? 2.461 0.455 -0.680 1.00 98.81 81 LEU A O 1
ATOM 603 N N . HIS A 1 82 ? 4.322 0.196 0.567 1.00 98.69 82 HIS A N 1
ATOM 604 C CA . HIS A 1 82 ? 5.292 0.579 -0.445 1.00 98.69 82 HIS A CA 1
ATOM 605 C C . HIS A 1 82 ? 5.806 -0.641 -1.209 1.00 98.69 82 HIS A C 1
ATOM 607 O O . HIS A 1 82 ? 6.050 -1.698 -0.627 1.00 98.69 82 HIS A O 1
ATOM 613 N N . TYR A 1 83 ? 6.026 -0.462 -2.510 1.00 98.62 83 TYR A N 1
ATOM 614 C CA . TYR A 1 83 ? 6.995 -1.227 -3.285 1.00 98.62 83 TYR A CA 1
ATOM 615 C C . TYR A 1 83 ? 8.134 -0.279 -3.662 1.00 98.62 83 TYR A C 1
ATOM 617 O O . TYR A 1 83 ? 7.948 0.654 -4.446 1.00 98.62 83 TYR A O 1
ATOM 625 N N . LYS A 1 84 ? 9.322 -0.545 -3.125 1.00 97.62 84 LYS A N 1
ATOM 626 C CA . LYS A 1 84 ? 10.508 0.295 -3.259 1.00 97.62 84 LYS A CA 1
ATOM 627 C C . LYS A 1 84 ? 11.678 -0.521 -3.772 1.00 97.62 84 LYS A C 1
ATOM 629 O O . LYS A 1 84 ? 12.344 -1.220 -3.012 1.00 97.62 84 LYS A O 1
ATOM 634 N N . ASP A 1 85 ? 11.883 -0.466 -5.083 1.00 95.12 85 ASP A N 1
ATOM 635 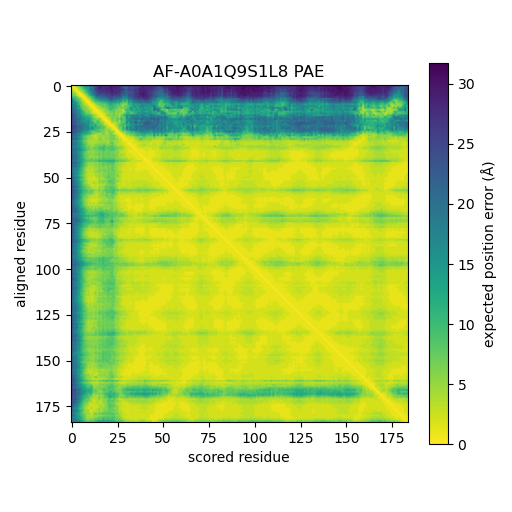C CA . ASP A 1 85 ? 12.939 -1.203 -5.789 1.00 95.12 85 ASP A CA 1
ATOM 636 C C . ASP A 1 85 ? 13.043 -2.689 -5.369 1.00 95.12 85 ASP A C 1
ATOM 638 O O . ASP A 1 85 ? 14.119 -3.228 -5.123 1.00 95.12 85 ASP A O 1
ATOM 642 N N . GLY A 1 86 ? 11.890 -3.350 -5.226 1.00 97.88 86 GLY A N 1
ATOM 643 C CA . GLY A 1 86 ? 11.788 -4.753 -4.811 1.00 97.88 86 GLY A CA 1
ATOM 644 C C . GLY A 1 86 ? 11.761 -5.006 -3.303 1.00 97.88 86 GLY A C 1
ATOM 645 O O . GLY A 1 86 ? 11.684 -6.158 -2.873 1.00 97.88 86 GLY A O 1
ATOM 646 N N . THR A 1 87 ? 11.789 -3.953 -2.490 1.00 98.62 87 THR A N 1
ATOM 647 C CA . THR A 1 87 ? 11.448 -4.003 -1.063 1.00 98.62 87 THR A CA 1
ATOM 648 C C . THR A 1 87 ? 9.965 -3.714 -0.874 1.00 98.62 87 THR A C 1
ATOM 650 O O . THR A 1 87 ? 9.440 -2.777 -1.468 1.00 98.62 87 THR A O 1
ATOM 653 N N . ILE A 1 88 ? 9.294 -4.508 -0.044 1.00 98.81 88 ILE A N 1
ATOM 654 C CA . ILE A 1 88 ? 7.915 -4.285 0.382 1.00 98.81 88 ILE A CA 1
ATOM 655 C C . ILE A 1 88 ? 7.932 -3.954 1.868 1.00 98.81 88 ILE A C 1
ATOM 657 O O . ILE A 1 88 ? 8.372 -4.764 2.690 1.00 98.81 88 ILE A O 1
ATOM 661 N N . GLU A 1 89 ? 7.427 -2.777 2.210 1.00 98.75 89 GLU A N 1
ATOM 662 C CA . GLU A 1 89 ? 7.332 -2.290 3.583 1.00 98.75 89 GLU A CA 1
ATOM 663 C C . GLU A 1 89 ? 6.033 -1.517 3.793 1.00 98.75 89 GLU A C 1
ATOM 665 O O . GLU A 1 89 ? 5.494 -0.915 2.864 1.00 98.75 89 GLU A O 1
ATOM 670 N N . ALA A 1 90 ? 5.511 -1.554 5.013 1.00 98.75 90 ALA A N 1
ATOM 671 C CA . ALA A 1 90 ? 4.352 -0.766 5.400 1.00 98.75 90 ALA A CA 1
ATOM 672 C C . ALA A 1 90 ? 4.787 0.407 6.276 1.00 98.75 90 ALA A C 1
ATOM 674 O O . ALA A 1 90 ? 5.512 0.223 7.252 1.00 98.75 90 ALA A O 1
ATOM 675 N N . GLU A 1 91 ? 4.304 1.603 5.969 1.00 98.62 91 GLU A N 1
ATOM 676 C CA . GLU A 1 91 ? 4.401 2.763 6.844 1.00 98.62 91 GLU A CA 1
ATOM 677 C C . GLU A 1 91 ? 3.066 2.992 7.556 1.00 98.62 91 GLU A C 1
ATOM 679 O O . GLU A 1 91 ? 2.015 3.063 6.917 1.00 98.62 91 GLU A O 1
ATOM 684 N N . VAL A 1 92 ? 3.116 3.143 8.881 1.00 98.62 92 VAL A N 1
ATOM 685 C CA . VAL A 1 92 ? 1.969 3.483 9.728 1.00 98.62 92 VAL A CA 1
ATOM 686 C C . VAL A 1 92 ? 2.209 4.842 10.378 1.00 98.62 92 VAL A C 1
ATOM 688 O O . VAL A 1 92 ? 3.029 4.967 11.295 1.00 98.62 92 VAL A O 1
ATOM 691 N N . LYS A 1 93 ? 1.507 5.882 9.921 1.00 98.31 93 LYS A N 1
ATOM 692 C CA . LYS A 1 93 ? 1.556 7.212 10.548 1.00 98.31 93 LYS A CA 1
ATOM 693 C C . LYS A 1 93 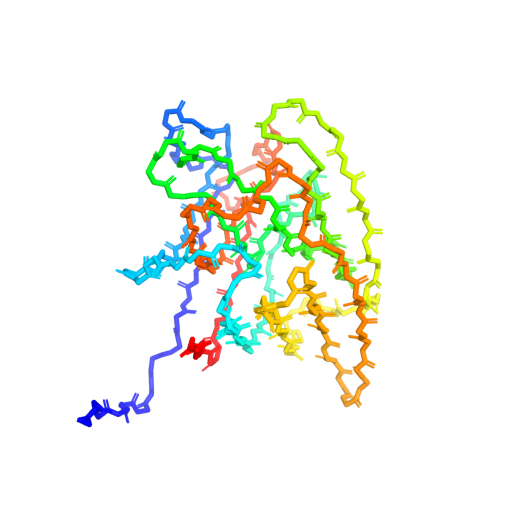? 1.004 7.150 11.958 1.00 98.31 93 LYS A C 1
ATOM 695 O O . LYS A 1 93 ? -0.014 6.525 12.185 1.00 98.31 93 LYS A O 1
ATOM 700 N N . GLN A 1 94 ? 1.633 7.859 12.885 1.00 98.00 94 GLN A N 1
ATOM 701 C CA . GLN A 1 94 ? 1.208 7.890 14.288 1.00 98.00 94 GLN A CA 1
ATOM 702 C C . GLN A 1 94 ? 0.285 9.076 14.598 1.00 98.00 94 GLN A C 1
ATOM 704 O O . GLN A 1 94 ? -0.432 9.072 15.598 1.00 98.00 94 GLN A O 1
ATOM 709 N N . LYS A 1 95 ? 0.294 10.098 13.732 1.00 96.38 95 LYS A N 1
ATOM 710 C CA . LYS A 1 95 ? -0.469 11.343 13.872 1.00 96.38 95 LYS A CA 1
ATOM 711 C C . LYS A 1 95 ? -1.153 11.716 12.560 1.00 96.38 95 LYS A C 1
ATOM 713 O O . LYS A 1 95 ? -0.580 11.542 11.487 1.00 96.38 95 LYS A O 1
ATOM 718 N N . GLN A 1 96 ? -2.325 12.346 12.650 1.00 94.81 96 GLN A N 1
ATOM 719 C CA . GLN A 1 96 ? -3.019 12.921 11.487 1.00 94.81 96 GLN A CA 1
ATOM 720 C C . GLN A 1 96 ? -2.243 14.080 10.820 1.00 94.81 96 GLN A C 1
ATOM 722 O O . GLN A 1 96 ? -2.504 14.433 9.669 1.00 94.81 96 GLN A O 1
ATOM 727 N N . LYS A 1 97 ? -1.289 14.698 11.533 1.00 92.69 97 LYS A N 1
ATOM 728 C CA . LYS A 1 97 ? -0.434 15.790 11.040 1.00 92.69 97 LYS A CA 1
ATOM 729 C C . LYS A 1 97 ? 1.031 15.542 11.390 1.00 92.69 97 LYS A C 1
ATOM 731 O O . LYS A 1 97 ? 1.334 15.059 12.479 1.00 92.69 97 LYS A O 1
ATOM 736 N N . GLY A 1 98 ? 1.919 15.979 10.500 1.00 91.50 98 GLY A N 1
ATOM 737 C CA . GLY A 1 98 ? 3.360 15.753 10.607 1.00 91.50 98 GLY A CA 1
ATOM 738 C C . GLY A 1 98 ? 3.788 14.411 10.013 1.00 91.50 98 GLY A C 1
ATOM 739 O O . GLY A 1 98 ? 2.985 13.711 9.396 1.00 91.50 98 GLY A O 1
ATOM 740 N N . ASP A 1 99 ? 5.062 14.077 10.217 1.00 90.75 99 ASP A N 1
ATOM 741 C CA . ASP A 1 99 ? 5.731 12.966 9.526 1.00 90.75 99 ASP A CA 1
ATOM 742 C C . ASP A 1 99 ? 6.077 11.793 10.455 1.00 90.75 99 ASP A C 1
ATOM 744 O O . ASP A 1 99 ? 6.848 10.910 10.079 1.00 90.75 99 ASP A O 1
ATOM 748 N N . GLU A 1 100 ? 5.531 11.786 11.676 1.00 97.00 100 GLU A N 1
ATOM 749 C CA . GLU A 1 100 ? 5.747 10.703 12.635 1.00 97.00 100 GLU A CA 1
ATOM 750 C C . GLU A 1 100 ? 5.081 9.419 12.138 1.00 97.00 100 GLU A C 1
ATOM 752 O O . GLU A 1 100 ? 3.864 9.363 11.937 1.00 97.00 100 GLU A O 1
ATOM 757 N N . LYS A 1 101 ? 5.895 8.383 11.945 1.00 97.50 101 LYS A N 1
ATOM 758 C CA . LYS A 1 101 ? 5.482 7.093 11.404 1.00 97.50 101 LYS A CA 1
ATOM 759 C C . LYS A 1 101 ? 6.357 5.962 11.930 1.00 97.50 101 LYS A C 1
ATOM 761 O O . LYS A 1 101 ? 7.492 6.187 12.348 1.00 97.50 101 LYS A O 1
ATOM 766 N N . GLN A 1 102 ? 5.815 4.754 11.881 1.00 98.44 102 GLN A N 1
ATOM 767 C CA . GLN A 1 102 ? 6.530 3.500 12.086 1.00 98.44 102 GLN A CA 1
ATOM 768 C C . GLN A 1 102 ? 6.627 2.763 10.751 1.00 98.44 102 GLN A C 1
ATOM 770 O O . GLN A 1 102 ? 5.662 2.765 9.991 1.00 98.44 102 GLN A O 1
ATOM 775 N N . THR A 1 103 ? 7.765 2.129 10.482 1.00 98.56 103 THR A N 1
ATOM 776 C CA . THR A 1 103 ? 7.993 1.356 9.254 1.00 98.56 103 THR A CA 1
ATOM 777 C C . THR A 1 103 ? 8.152 -0.118 9.602 1.00 98.56 103 THR A C 1
ATOM 779 O O . THR A 1 103 ? 8.914 -0.474 10.501 1.00 98.56 103 THR A O 1
ATOM 782 N N . PHE A 1 104 ? 7.438 -0.972 8.876 1.00 98.56 104 PHE A N 1
ATOM 783 C CA . PHE A 1 104 ? 7.390 -2.413 9.073 1.00 98.56 104 PHE A CA 1
ATOM 784 C C . PHE A 1 104 ? 7.890 -3.113 7.803 1.00 98.56 104 PHE A C 1
ATOM 786 O O . PHE A 1 104 ? 7.160 -3.156 6.808 1.00 98.56 104 PHE A O 1
ATOM 793 N N . PRO A 1 105 ? 9.120 -3.654 7.800 1.00 98.19 105 PRO A N 1
ATOM 794 C CA . PRO A 1 105 ? 9.632 -4.392 6.653 1.00 98.19 105 PRO A CA 1
ATOM 795 C C . PRO A 1 105 ? 8.894 -5.729 6.508 1.00 98.19 105 PRO A C 1
ATOM 797 O O . PRO A 1 105 ? 8.665 -6.426 7.498 1.00 98.19 105 PRO A O 1
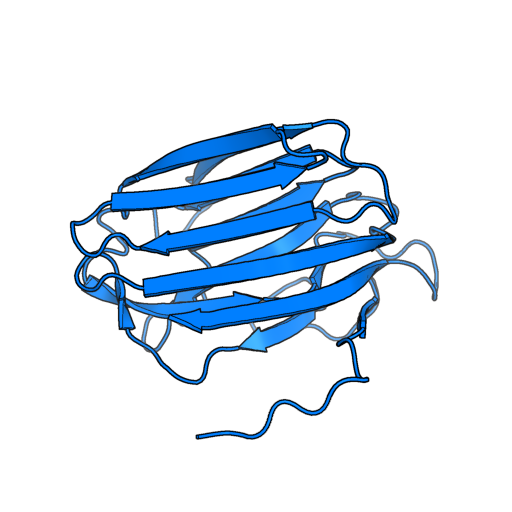ATOM 800 N N . LEU A 1 106 ? 8.544 -6.100 5.274 1.00 98.69 106 LEU A N 1
ATOM 801 C CA . LEU A 1 106 ? 7.869 -7.363 4.968 1.00 98.69 106 LEU A CA 1
ATOM 802 C C . LEU A 1 106 ? 8.741 -8.243 4.074 1.00 98.69 106 LEU A C 1
ATOM 804 O O . LEU A 1 106 ? 9.208 -9.293 4.500 1.00 98.69 106 LEU A O 1
ATOM 808 N N . LEU A 1 107 ? 9.001 -7.822 2.840 1.00 98.62 107 LEU A N 1
ATOM 809 C CA . LEU A 1 107 ? 9.789 -8.605 1.888 1.00 98.62 107 LEU A CA 1
ATOM 810 C C . LEU A 1 107 ? 10.889 -7.753 1.268 1.00 98.62 107 LEU A C 1
ATOM 812 O O . LEU A 1 107 ? 10.770 -6.538 1.158 1.00 98.62 107 LEU A O 1
ATOM 816 N N . THR A 1 108 ? 11.953 -8.406 0.821 1.00 98.31 108 THR A N 1
ATOM 817 C CA . THR A 1 108 ? 13.008 -7.799 0.006 1.00 98.31 108 THR A CA 1
ATOM 818 C C . THR A 1 108 ? 13.290 -8.684 -1.200 1.00 98.31 108 THR A C 1
ATOM 820 O O . THR A 1 108 ? 12.987 -9.879 -1.196 1.00 98.31 108 THR A O 1
ATOM 823 N N . GLY A 1 109 ? 13.865 -8.095 -2.249 1.00 97.88 109 GLY A N 1
ATOM 824 C CA . GLY A 1 109 ? 14.258 -8.830 -3.449 1.00 97.88 109 GLY A CA 1
ATOM 825 C C . GLY A 1 109 ? 13.087 -9.369 -4.273 1.00 97.88 109 GLY A C 1
ATOM 826 O O . GLY A 1 109 ? 13.260 -10.379 -4.947 1.00 97.88 109 GLY A O 1
ATOM 827 N N . VAL A 1 110 ? 11.913 -8.730 -4.223 1.00 98.62 110 VAL A N 1
ATOM 828 C CA . VAL A 1 110 ? 10.796 -9.006 -5.141 1.00 98.62 110 VAL A CA 1
ATOM 829 C C . VAL A 1 110 ? 11.099 -8.319 -6.479 1.00 98.62 110 VAL A C 1
ATOM 831 O O . VAL A 1 110 ? 11.138 -7.093 -6.515 1.00 98.62 110 VAL A O 1
ATOM 834 N N . PRO A 1 111 ? 11.372 -9.042 -7.577 1.00 98.31 111 PRO A N 1
ATOM 835 C CA . PRO A 1 111 ? 11.743 -8.414 -8.842 1.00 98.31 111 PRO A CA 1
ATOM 836 C C . PRO A 1 111 ? 10.574 -7.691 -9.516 1.00 98.31 111 PRO A C 1
ATOM 838 O O . PRO A 1 111 ? 9.405 -8.026 -9.323 1.00 98.31 111 PRO A O 1
ATOM 841 N N . LEU A 1 112 ? 10.897 -6.747 -10.406 1.00 98.25 112 LEU A N 1
ATOM 842 C CA . LEU A 1 112 ? 9.899 -6.232 -11.341 1.00 98.25 112 LEU A CA 1
ATOM 843 C C . LEU A 1 112 ? 9.354 -7.374 -12.210 1.00 98.25 112 LEU A C 1
ATOM 845 O O . LEU A 1 112 ? 10.107 -8.230 -12.668 1.00 98.25 112 LEU A O 1
ATOM 849 N N . ASN A 1 113 ? 8.063 -7.302 -12.519 1.00 98.00 113 ASN A N 1
ATOM 850 C CA . ASN A 1 113 ? 7.258 -8.268 -13.272 1.00 98.00 113 ASN A CA 1
ATOM 851 C C . ASN A 1 113 ? 6.958 -9.586 -12.548 1.00 98.00 113 ASN A C 1
ATOM 853 O O . ASN A 1 113 ? 6.113 -10.339 -13.037 1.00 98.00 113 ASN A O 1
ATOM 857 N N . ASP A 1 114 ? 7.550 -9.831 -11.380 1.00 98.44 114 ASP A N 1
ATOM 858 C CA . ASP A 1 114 ? 7.178 -10.975 -10.559 1.00 98.44 114 ASP A CA 1
ATOM 859 C C . ASP A 1 114 ? 5.881 -10.690 -9.799 1.00 98.44 114 ASP A C 1
ATOM 861 O O . ASP A 1 114 ? 5.580 -9.563 -9.386 1.00 98.44 114 ASP A O 1
ATOM 865 N N . ARG A 1 115 ? 5.072 -11.741 -9.657 1.00 98.38 115 ARG A N 1
ATOM 866 C CA . ARG A 1 115 ? 3.788 -11.673 -8.968 1.00 98.38 115 ARG A CA 1
ATOM 867 C C . ARG A 1 115 ? 3.993 -11.884 -7.476 1.00 98.38 115 ARG A C 1
ATOM 869 O O . ARG A 1 115 ? 4.597 -12.871 -7.069 1.00 98.38 115 ARG A O 1
ATOM 876 N N . PHE A 1 116 ? 3.405 -11.010 -6.678 1.00 98.81 116 PHE A N 1
ATOM 877 C CA . PHE A 1 116 ? 3.332 -11.146 -5.230 1.00 98.81 116 PHE A CA 1
ATOM 878 C C . PHE A 1 116 ? 1.920 -10.818 -4.748 1.00 98.81 116 PHE A C 1
ATOM 880 O O . PHE A 1 116 ? 1.095 -10.277 -5.490 1.00 98.81 116 PHE A O 1
ATOM 887 N N . ASP A 1 117 ? 1.646 -11.168 -3.501 1.00 98.81 117 ASP A N 1
ATOM 888 C CA . ASP A 1 117 ? 0.378 -10.899 -2.837 1.00 98.81 117 ASP A CA 1
ATOM 889 C C . ASP A 1 117 ? 0.615 -9.997 -1.630 1.00 98.81 117 ASP A C 1
ATOM 891 O O . ASP A 1 117 ? 1.663 -10.081 -0.987 1.00 98.81 117 ASP A O 1
ATOM 895 N N . PHE A 1 118 ? -0.367 -9.171 -1.284 1.00 98.81 118 PHE A N 1
ATOM 896 C CA . PHE A 1 118 ? -0.395 -8.485 0.003 1.00 98.81 118 PHE A CA 1
ATOM 897 C C . PHE A 1 118 ? -1.776 -8.540 0.643 1.00 98.81 118 PHE A C 1
ATOM 899 O O . PHE A 1 118 ? -2.793 -8.751 -0.021 1.00 98.81 118 PHE A O 1
ATOM 906 N N . THR A 1 119 ? -1.814 -8.325 1.954 1.00 98.81 119 THR A N 1
ATOM 907 C CA . THR A 1 119 ? -3.044 -8.037 2.692 1.00 98.81 119 THR A CA 1
ATOM 908 C C . THR A 1 119 ? -2.806 -6.903 3.683 1.00 98.81 119 THR A C 1
ATOM 910 O O . THR A 1 119 ? -1.764 -6.863 4.334 1.00 98.81 119 THR A O 1
ATOM 913 N N . ILE A 1 120 ? -3.772 -5.992 3.785 1.00 98.81 120 ILE A N 1
ATOM 914 C CA . ILE A 1 120 ? -3.893 -5.001 4.859 1.00 98.81 120 ILE A CA 1
ATOM 915 C C . ILE A 1 120 ? -5.203 -5.308 5.578 1.00 98.81 120 ILE A C 1
ATOM 917 O O . ILE A 1 120 ? -6.263 -5.246 4.958 1.00 98.81 120 ILE A O 1
ATOM 921 N N . THR A 1 121 ? -5.129 -5.628 6.864 1.00 98.81 121 THR A N 1
ATOM 922 C CA . THR A 1 121 ? -6.293 -5.913 7.705 1.00 98.81 1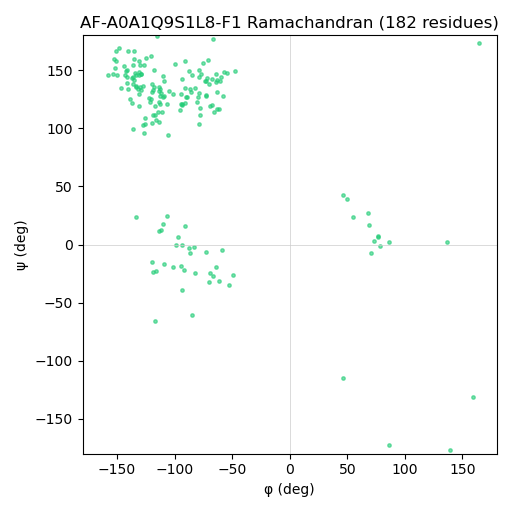21 THR A CA 1
ATOM 923 C C . THR A 1 121 ? -6.314 -4.958 8.886 1.00 98.81 121 THR A C 1
ATOM 925 O O . THR A 1 121 ? -5.331 -4.872 9.618 1.00 98.81 121 THR A O 1
ATOM 928 N N . ASP A 1 122 ? -7.432 -4.263 9.074 1.00 98.69 122 ASP A N 1
ATOM 929 C CA . ASP A 1 122 ? -7.839 -3.788 10.394 1.00 98.69 122 ASP A CA 1
ATOM 930 C C . ASP A 1 122 ? -8.486 -4.975 11.111 1.00 98.69 122 ASP A C 1
ATOM 932 O O . ASP A 1 122 ? -9.400 -5.599 10.568 1.00 98.69 122 ASP A O 1
ATOM 936 N N . ASP A 1 123 ? -7.966 -5.350 12.277 1.00 98.50 123 ASP A N 1
ATOM 937 C CA . ASP A 1 123 ? -8.415 -6.538 13.003 1.00 98.50 123 ASP A CA 1
ATOM 938 C C . ASP A 1 123 ? -9.678 -6.261 13.849 1.00 98.50 123 ASP A C 1
ATOM 940 O O . ASP A 1 123 ? -10.203 -7.172 14.492 1.00 98.50 123 ASP A O 1
ATOM 944 N N . GLY A 1 124 ? -10.181 -5.017 13.864 1.00 98.19 124 GLY A N 1
ATOM 945 C CA . GLY A 1 124 ? -11.396 -4.618 14.586 1.00 98.19 124 GLY A CA 1
ATOM 946 C C . GLY A 1 124 ? -11.261 -4.639 16.109 1.00 98.19 124 GLY A C 1
ATOM 947 O O . GLY A 1 124 ? -12.251 -4.684 16.836 1.00 98.19 124 GLY A O 1
ATOM 948 N N . ASN A 1 125 ? -10.027 -4.672 16.607 1.00 98.19 125 ASN A N 1
ATOM 949 C CA . ASN A 1 125 ? -9.700 -4.769 18.030 1.00 98.19 125 ASN A CA 1
ATOM 950 C C . ASN A 1 125 ? -8.614 -3.758 18.446 1.00 98.19 125 ASN A C 1
ATOM 952 O O . ASN A 1 125 ? -7.891 -3.984 19.417 1.00 98.19 125 ASN A O 1
ATOM 956 N N . GLY A 1 126 ? -8.472 -2.673 17.680 1.00 98.31 126 GLY A N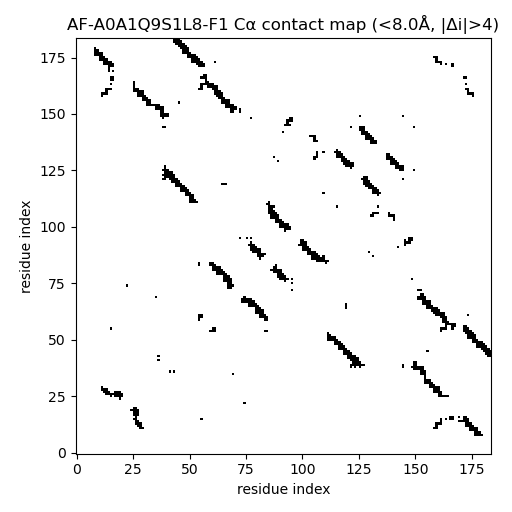 1
ATOM 957 C CA . GLY A 1 126 ? -7.410 -1.677 17.837 1.00 98.31 126 GLY A CA 1
ATOM 958 C C . GLY A 1 126 ? -6.039 -2.111 17.304 1.00 98.31 126 GLY A C 1
ATOM 959 O O . GLY A 1 126 ? -5.056 -1.396 17.493 1.00 98.31 126 GLY A O 1
ATOM 960 N N . SER A 1 127 ? -5.939 -3.257 16.624 1.00 98.50 127 SER A N 1
ATOM 961 C CA . SER A 1 127 ? -4.718 -3.687 15.934 1.00 98.50 127 SER A CA 1
ATOM 962 C C . SER A 1 127 ? -4.930 -3.880 14.436 1.00 98.50 127 SER A C 1
ATOM 964 O O . SER A 1 127 ? -6.056 -3.934 13.947 1.00 98.50 127 SER A O 1
ATOM 966 N N . MET A 1 128 ? -3.822 -3.905 13.704 1.00 98.50 128 MET A N 1
ATOM 967 C CA . MET A 1 128 ? -3.783 -4.134 12.269 1.00 98.50 128 MET A CA 1
ATOM 968 C C . MET A 1 128 ? -2.746 -5.193 11.947 1.00 98.50 128 MET A C 1
ATOM 970 O O . MET A 1 128 ? -1.652 -5.218 12.524 1.00 98.50 128 MET A O 1
ATOM 974 N N . THR A 1 129 ? -3.043 -5.975 10.922 1.00 98.75 129 THR A N 1
ATOM 975 C CA . THR A 1 129 ? -2.168 -7.005 10.392 1.00 98.75 129 THR A CA 1
ATOM 976 C C . THR A 1 129 ? -1.870 -6.716 8.926 1.00 98.75 129 THR A C 1
ATOM 978 O O . THR A 1 129 ? -2.776 -6.623 8.099 1.00 98.75 129 THR A O 1
ATOM 981 N N . ILE A 1 130 ? -0.586 -6.593 8.585 1.00 98.81 130 ILE A N 1
ATOM 982 C CA . ILE A 1 130 ? -0.125 -6.382 7.211 1.00 98.81 130 ILE A CA 1
ATOM 983 C C . ILE A 1 130 ? 0.779 -7.542 6.814 1.00 98.81 130 ILE A C 1
ATOM 985 O O . ILE A 1 130 ? 1.689 -7.911 7.557 1.00 98.81 130 ILE A O 1
ATOM 989 N N . SER A 1 131 ? 0.545 -8.130 5.646 1.00 98.88 131 SER A N 1
ATOM 990 C CA . SER A 1 131 ? 1.370 -9.220 5.132 1.00 98.88 131 SER A CA 1
ATOM 991 C C . SER A 1 131 ? 1.692 -9.054 3.657 1.00 98.88 131 SER A C 1
ATOM 993 O O . SER A 1 131 ? 0.950 -8.425 2.903 1.00 98.88 131 SER A O 1
ATOM 995 N N . ALA A 1 132 ? 2.808 -9.651 3.250 1.00 98.88 132 ALA A N 1
ATOM 996 C CA . ALA A 1 132 ? 3.181 -9.801 1.855 1.00 98.88 132 ALA A CA 1
ATOM 997 C C . ALA A 1 132 ? 3.707 -11.217 1.606 1.00 98.88 132 ALA A C 1
ATOM 999 O O . ALA A 1 132 ? 4.361 -11.805 2.471 1.00 98.88 132 ALA A O 1
ATOM 1000 N N . THR A 1 133 ? 3.412 -11.767 0.429 1.00 98.88 133 THR A N 1
ATOM 1001 C CA . THR A 1 133 ? 3.819 -13.116 0.024 1.00 98.88 133 THR A CA 1
ATOM 1002 C C . THR A 1 133 ? 4.457 -13.097 -1.355 1.00 98.88 133 THR A C 1
ATOM 1004 O O . THR A 1 133 ? 3.869 -12.589 -2.304 1.00 98.88 133 THR A O 1
ATOM 1007 N N . HIS A 1 134 ? 5.637 -13.698 -1.485 1.00 98.69 134 HIS A N 1
ATOM 1008 C CA . HIS A 1 134 ? 6.323 -13.888 -2.762 1.00 98.69 134 HIS A CA 1
ATOM 1009 C C . HIS A 1 134 ? 6.973 -15.275 -2.787 1.00 98.69 134 HIS A C 1
ATOM 1011 O O . HIS A 1 134 ? 7.594 -15.686 -1.809 1.00 98.69 134 HIS A O 1
ATOM 1017 N N . ASN A 1 135 ? 6.806 -16.028 -3.880 1.00 97.00 135 ASN A N 1
ATOM 1018 C CA . ASN A 1 135 ? 7.336 -17.394 -4.027 1.00 97.00 135 ASN A CA 1
ATOM 1019 C C . ASN A 1 135 ? 7.011 -18.329 -2.842 1.00 97.00 135 ASN A C 1
ATOM 1021 O O . ASN A 1 135 ? 7.836 -19.132 -2.407 1.00 97.00 135 ASN A O 1
ATOM 1025 N N . GLY A 1 136 ? 5.794 -18.205 -2.300 1.00 96.06 136 GLY A N 1
ATOM 1026 C CA . GLY A 1 136 ? 5.311 -19.008 -1.171 1.00 96.06 136 GLY A CA 1
ATOM 1027 C C . GLY A 1 136 ? 5.917 -18.646 0.189 1.00 96.06 136 GLY A C 1
ATOM 1028 O O . GLY A 1 136 ? 5.607 -19.313 1.172 1.00 96.06 136 GLY A O 1
ATOM 1029 N N . GLN A 1 137 ? 6.764 -17.617 0.267 1.00 97.56 137 GLN A N 1
ATOM 1030 C CA . GLN A 1 137 ? 7.256 -17.063 1.525 1.00 97.56 137 GLN A CA 1
ATOM 1031 C C . GLN A 1 137 ? 6.383 -15.882 1.929 1.00 97.56 137 GLN A C 1
ATOM 1033 O O . GLN A 1 137 ? 6.277 -14.911 1.179 1.00 97.56 137 GLN A O 1
ATOM 1038 N N . THR A 1 138 ? 5.775 -15.967 3.109 1.00 98.56 138 THR A N 1
ATOM 1039 C CA . THR A 1 138 ? 4.931 -14.913 3.674 1.00 98.56 138 THR A CA 1
ATOM 1040 C C . THR A 1 138 ? 5.642 -14.270 4.851 1.00 98.56 138 THR A C 1
ATOM 1042 O O . THR A 1 138 ? 6.030 -14.966 5.788 1.00 98.56 138 THR A O 1
ATOM 1045 N N . GLN A 1 139 ? 5.744 -12.944 4.833 1.00 98.69 139 GLN A N 1
ATOM 1046 C CA . GLN A 1 139 ? 6.082 -12.160 6.015 1.00 98.69 139 GLN A CA 1
ATOM 1047 C C . GLN A 1 139 ? 4.855 -11.377 6.468 1.00 98.69 139 GLN A C 1
ATOM 1049 O O . GLN A 1 139 ? 4.058 -10.908 5.653 1.00 98.69 139 GLN A O 1
ATOM 1054 N N . GLN A 1 140 ? 4.720 -11.232 7.780 1.00 98.56 140 GLN A N 1
ATOM 1055 C CA . GLN A 1 140 ? 3.651 -10.481 8.416 1.00 98.56 140 GLN A CA 1
ATOM 1056 C C . GLN A 1 140 ? 4.229 -9.525 9.459 1.00 98.56 140 GLN A C 1
ATOM 1058 O O . GLN A 1 140 ? 5.245 -9.819 10.095 1.00 98.56 140 GLN A O 1
ATOM 1063 N N . ALA A 1 141 ? 3.554 -8.394 9.629 1.00 98.44 141 ALA A N 1
ATOM 1064 C CA . ALA A 1 141 ? 3.751 -7.448 10.707 1.00 98.44 141 ALA A CA 1
ATOM 1065 C C . ALA A 1 141 ? 2.405 -7.134 11.367 1.00 98.44 141 ALA A C 1
ATOM 1067 O O . ALA A 1 141 ? 1.370 -7.074 10.699 1.00 98.44 141 ALA A O 1
ATOM 1068 N N . THR A 1 142 ? 2.447 -6.897 12.674 1.00 98.44 142 THR A N 1
ATOM 1069 C CA . THR A 1 142 ? 1.313 -6.384 13.442 1.00 98.44 142 THR A CA 1
ATOM 1070 C C . THR A 1 142 ? 1.649 -4.980 13.922 1.00 98.44 142 THR A C 1
ATOM 1072 O O . THR A 1 142 ? 2.738 -4.742 14.448 1.00 98.44 142 THR A O 1
ATOM 1075 N N . ALA A 1 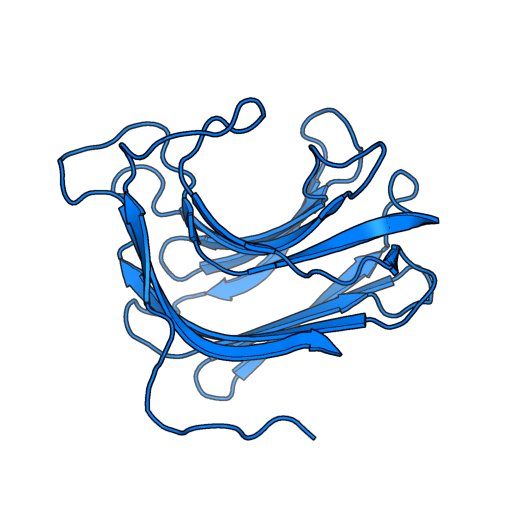143 ? 0.705 -4.063 13.758 1.00 98.12 143 ALA A N 1
ATOM 1076 C CA . ALA A 1 143 ? 0.768 -2.700 14.261 1.00 98.12 143 ALA A CA 1
ATOM 1077 C C . ALA A 1 143 ? -0.465 -2.415 15.126 1.00 98.12 143 ALA A C 1
ATOM 1079 O O . ALA A 1 143 ? -1.474 -3.110 15.039 1.00 98.12 143 ALA A O 1
ATOM 1080 N N . GLN A 1 144 ? -0.391 -1.400 15.979 1.00 98.44 144 GLN A N 1
ATOM 1081 C CA . GLN A 1 144 ? -1.589 -0.867 16.632 1.00 98.44 144 GLN A CA 1
ATOM 1082 C C . GLN A 1 144 ? -2.240 0.159 15.709 1.00 98.44 144 GLN A C 1
ATOM 1084 O O . GLN A 1 144 ? -1.523 0.888 15.016 1.00 98.44 144 GLN A O 1
ATOM 1089 N N . VAL A 1 145 ? -3.571 0.246 15.726 1.00 98.62 145 VAL A N 1
ATOM 1090 C CA . VAL A 1 145 ? -4.265 1.428 15.213 1.00 98.62 145 VAL A CA 1
ATOM 1091 C C . VAL A 1 145 ? -3.824 2.597 16.098 1.00 98.62 145 VAL A C 1
ATOM 1093 O O . VAL A 1 145 ? -4.020 2.550 17.315 1.00 98.62 145 VAL A O 1
ATOM 1096 N N . PRO A 1 146 ? -3.144 3.616 15.549 1.00 98.38 146 PRO A N 1
ATOM 1097 C CA . PRO A 1 146 ? -2.653 4.711 16.371 1.00 98.38 146 PRO A CA 1
ATOM 1098 C C . PRO A 1 146 ? -3.823 5.470 16.997 1.00 98.38 146 PRO A C 1
ATOM 1100 O O . PRO A 1 146 ? -4.856 5.652 16.359 1.00 98.38 146 PRO A O 1
ATOM 1103 N N . GLU A 1 147 ? -3.637 5.987 18.213 1.00 97.88 147 GLU A N 1
ATOM 1104 C CA . GLU A 1 147 ? -4.688 6.691 18.967 1.00 97.88 147 GLU A CA 1
ATOM 1105 C C . GLU A 1 147 ? -5.343 7.824 18.161 1.00 97.88 147 GLU A C 1
ATOM 1107 O O . GLU A 1 147 ? -6.545 8.032 18.246 1.00 97.88 147 GLU A O 1
ATOM 1112 N N . SER A 1 148 ? -4.568 8.519 17.321 1.00 96.94 148 SER A N 1
ATOM 1113 C CA . SER A 1 148 ? -5.087 9.598 16.473 1.00 96.94 148 SER A CA 1
ATOM 1114 C C . SER A 1 148 ? -5.944 9.139 15.288 1.00 96.94 148 SER A C 1
ATOM 1116 O O . SER A 1 148 ? -6.479 9.989 14.586 1.00 96.94 148 SER A O 1
ATOM 1118 N N . PHE A 1 149 ? -6.050 7.836 15.034 1.00 98.00 149 PHE A N 1
ATOM 1119 C CA . PHE A 1 149 ? -6.894 7.258 13.987 1.00 98.00 149 PHE A CA 1
ATOM 1120 C C . PHE A 1 149 ? -7.958 6.307 14.542 1.00 98.00 149 PHE A C 1
ATOM 1122 O O . PHE A 1 149 ? -8.895 5.987 13.824 1.00 98.00 149 PHE A O 1
ATOM 1129 N N . GLN A 1 150 ? -7.843 5.860 15.795 1.00 98.06 150 GLN A N 1
ATOM 1130 C CA . GLN A 1 150 ? -8.844 5.002 16.429 1.00 98.06 150 GLN A CA 1
ATOM 1131 C C . GLN A 1 150 ? -10.222 5.682 16.422 1.00 98.06 150 GLN A C 1
ATOM 1133 O O . GLN A 1 150 ? -10.356 6.813 16.887 1.00 98.06 150 GLN A O 1
ATOM 1138 N N . GLY A 1 151 ? -11.247 4.982 15.930 1.00 97.56 151 GLY A N 1
ATOM 1139 C CA . GLY A 1 151 ? -12.613 5.510 15.863 1.00 97.56 151 GLY A CA 1
ATOM 1140 C C . GLY A 1 151 ? -12.872 6.476 14.698 1.00 97.56 151 GLY A C 1
ATOM 1141 O O . GLY A 1 151 ? -13.996 6.947 14.540 1.00 97.56 151 GLY A O 1
ATOM 1142 N N . GLU A 1 152 ? -11.866 6.781 13.876 1.00 98.06 152 GLU A N 1
ATOM 1143 C CA . GLU A 1 152 ? -12.040 7.634 12.698 1.00 98.06 152 GLU A CA 1
ATOM 1144 C C . GLU A 1 152 ? -12.659 6.856 11.529 1.00 98.06 152 GLU A C 1
ATOM 1146 O O . GLU A 1 152 ? -12.419 5.656 11.355 1.00 98.06 152 GLU A O 1
ATOM 1151 N N . THR A 1 153 ? -13.407 7.562 10.676 1.00 97.88 153 THR A N 1
ATOM 1152 C CA . THR A 1 153 ? -13.923 6.995 9.425 1.00 97.88 153 THR A CA 1
ATOM 1153 C C . THR A 1 153 ? -12.790 6.837 8.415 1.00 97.88 153 THR A C 1
ATOM 1155 O O . THR A 1 153 ? -12.076 7.794 8.095 1.00 97.88 153 THR A O 1
ATOM 1158 N N . VAL A 1 154 ? -12.642 5.640 7.855 1.00 98.06 154 VAL A N 1
ATOM 1159 C CA . VAL A 1 154 ? -11.550 5.267 6.950 1.00 98.06 154 VAL A CA 1
ATOM 1160 C C . VAL A 1 154 ? -12.042 4.386 5.805 1.00 98.06 154 VAL A C 1
ATOM 1162 O O . VAL A 1 154 ? -13.151 3.859 5.830 1.00 98.06 154 VAL A O 1
ATOM 1165 N N . ARG A 1 155 ? -11.199 4.214 4.787 1.00 97.88 155 ARG A N 1
ATOM 1166 C CA . ARG A 1 155 ? -11.438 3.337 3.637 1.00 97.88 155 ARG A CA 1
ATOM 1167 C C . ARG A 1 155 ? -10.144 2.829 3.036 1.00 97.88 155 ARG A C 1
ATOM 1169 O O . ARG A 1 155 ? -9.091 3.463 3.139 1.00 97.88 155 ARG A O 1
ATOM 1176 N N . PHE A 1 156 ? -10.246 1.735 2.297 1.00 98.44 156 PHE A N 1
ATOM 1177 C CA . PHE A 1 156 ? -9.133 1.240 1.503 1.00 98.44 156 PHE A CA 1
ATOM 1178 C C . PHE A 1 156 ? -8.928 2.042 0.214 1.00 98.44 156 PHE A C 1
ATOM 1180 O O . PHE A 1 156 ? -9.880 2.504 -0.428 1.00 98.44 156 PHE A O 1
ATOM 1187 N N . GLN A 1 157 ? -7.665 2.167 -0.192 1.00 97.56 157 GLN A N 1
ATOM 1188 C CA . GLN A 1 157 ? -7.274 2.534 -1.553 1.00 97.56 157 GLN A CA 1
ATOM 1189 C C . GLN A 1 157 ? -6.248 1.528 -2.072 1.00 97.56 157 GLN A C 1
ATOM 1191 O O . GLN A 1 157 ? -5.453 0.984 -1.307 1.00 97.56 157 GLN A O 1
ATOM 1196 N N . VAL A 1 158 ? -6.269 1.260 -3.373 1.00 97.44 158 VAL A N 1
ATOM 1197 C CA . VAL A 1 158 ? -5.358 0.305 -4.016 1.00 97.44 158 VAL A CA 1
ATOM 1198 C C . VAL A 1 158 ? -5.039 0.769 -5.427 1.00 97.44 158 VAL A C 1
ATOM 1200 O O . VAL A 1 158 ? -5.929 1.178 -6.176 1.00 97.44 158 VAL A O 1
ATOM 1203 N N . GLY A 1 159 ? -3.770 0.723 -5.815 1.00 95.75 159 GLY A N 1
ATOM 1204 C CA . GLY A 1 159 ? -3.374 1.176 -7.140 1.00 95.75 159 GLY A CA 1
ATOM 1205 C C . GLY A 1 159 ? -1.902 1.519 -7.238 1.00 95.75 159 GLY A C 1
ATOM 1206 O O . GLY A 1 159 ? -1.043 0.720 -6.888 1.00 95.75 159 GLY A O 1
ATOM 1207 N N . ASN A 1 160 ? -1.629 2.687 -7.802 1.00 94.00 160 ASN A N 1
ATOM 1208 C CA . ASN A 1 160 ? -0.292 3.212 -7.990 1.00 94.00 160 ASN A CA 1
ATOM 1209 C C . ASN A 1 160 ? -0.287 4.691 -7.610 1.00 94.00 160 ASN A C 1
ATOM 1211 O O . ASN A 1 160 ? -0.699 5.556 -8.396 1.00 94.00 160 ASN A O 1
ATOM 1215 N N . TYR A 1 161 ? 0.185 4.955 -6.399 1.00 92.81 161 TYR A N 1
ATOM 1216 C CA . TYR A 1 161 ? 0.484 6.288 -5.917 1.00 92.81 161 TYR A CA 1
ATOM 1217 C C . TYR A 1 161 ? 1.998 6.488 -5.891 1.00 92.81 161 TYR A C 1
ATOM 1219 O O . TYR A 1 161 ? 2.703 6.097 -4.960 1.00 92.81 161 TYR A O 1
ATOM 1227 N N . GLN A 1 162 ? 2.503 7.067 -6.975 1.00 87.75 162 GLN A N 1
ATOM 1228 C CA . GLN A 1 162 ? 3.934 7.182 -7.229 1.00 87.75 162 GLN A CA 1
ATOM 1229 C C . GLN A 1 162 ? 4.585 8.234 -6.317 1.00 87.75 162 GLN A C 1
ATOM 1231 O O . GLN A 1 162 ? 3.976 9.266 -6.048 1.00 87.75 162 GLN A O 1
ATOM 1236 N N . GLN A 1 163 ? 5.797 7.964 -5.826 1.00 92.12 163 GLN A N 1
ATOM 1237 C CA . GLN A 1 163 ? 6.508 8.820 -4.863 1.00 92.12 163 GLN A CA 1
ATOM 1238 C C . GLN A 1 163 ? 7.684 9.584 -5.502 1.00 92.12 163 GLN A C 1
ATOM 1240 O O . GLN A 1 163 ? 8.666 9.880 -4.829 1.00 92.12 163 GLN A O 1
ATOM 1245 N N . ALA A 1 164 ? 7.663 9.832 -6.815 1.00 86.69 164 ALA A N 1
ATOM 1246 C CA . ALA A 1 164 ? 8.677 10.649 -7.482 1.00 86.69 164 ALA A CA 1
ATOM 1247 C C . ALA A 1 164 ? 8.573 12.109 -7.040 1.00 86.69 164 ALA A C 1
ATOM 1249 O O . ALA A 1 164 ? 7.475 12.657 -6.912 1.00 86.69 164 ALA A O 1
ATOM 1250 N N . GLU A 1 165 ? 9.724 12.755 -6.900 1.00 83.75 165 GLU A N 1
ATOM 1251 C CA . GLU A 1 165 ? 9.814 14.203 -6.690 1.00 83.75 165 GLU A CA 1
ATOM 1252 C C . GLU A 1 165 ? 9.956 14.937 -8.034 1.00 83.75 165 GLU A C 1
ATOM 1254 O O . GLU A 1 165 ? 9.647 16.125 -8.151 1.00 83.75 165 GLU A O 1
ATOM 1259 N N . SER A 1 166 ? 10.416 14.230 -9.072 1.00 81.25 166 SER A N 1
ATOM 1260 C CA . SER A 1 166 ? 10.621 14.760 -10.417 1.00 81.25 166 SER A CA 1
ATOM 1261 C C . SER A 1 166 ? 10.444 13.685 -11.490 1.00 81.25 166 SER A C 1
ATOM 1263 O O . SER A 1 166 ? 10.824 12.536 -11.300 1.00 81.25 166 SER A O 1
ATOM 1265 N N . ALA A 1 167 ? 9.920 14.067 -12.654 1.00 82.12 167 ALA A N 1
ATOM 1266 C CA . ALA A 1 167 ? 9.895 13.187 -13.819 1.00 82.12 167 ALA A CA 1
ATOM 1267 C C . ALA A 1 167 ? 11.207 13.299 -14.610 1.00 82.12 167 ALA A C 1
ATOM 1269 O O . ALA A 1 167 ? 11.659 14.406 -14.907 1.00 82.12 167 ALA A O 1
ATOM 1270 N N . GLN A 1 168 ? 11.786 12.163 -15.000 1.00 84.06 168 GLN A N 1
ATOM 1271 C CA . GLN A 1 168 ? 13.009 12.091 -15.815 1.00 84.06 168 GLN A CA 1
ATOM 1272 C C . GLN A 1 168 ? 12.734 11.883 -17.320 1.00 84.06 168 GLN A C 1
ATOM 1274 O O . GLN A 1 168 ? 13.660 11.706 -18.110 1.00 84.06 168 GLN A O 1
ATOM 1279 N N . GLY A 1 169 ? 11.464 11.917 -17.731 1.00 81.56 169 GLY A N 1
ATOM 1280 C CA . GLY A 1 169 ? 11.011 11.793 -19.118 1.00 81.56 169 GLY A CA 1
ATOM 1281 C C . GLY A 1 169 ? 9.511 11.501 -19.205 1.00 81.56 169 GLY A C 1
ATOM 1282 O O . GLY A 1 169 ? 8.864 11.262 -18.186 1.00 81.56 169 GLY A O 1
ATOM 1283 N N . ASP A 1 170 ? 8.962 11.494 -20.421 1.00 81.69 170 ASP A N 1
ATOM 1284 C CA . ASP A 1 170 ? 7.513 11.344 -20.653 1.00 81.69 170 ASP A CA 1
ATOM 1285 C C . ASP A 1 170 ? 6.966 9.960 -20.249 1.00 81.69 170 ASP A C 1
ATOM 1287 O O . ASP A 1 170 ? 5.800 9.832 -19.877 1.00 81.69 170 ASP A O 1
ATOM 1291 N N . ASP A 1 171 ? 7.817 8.931 -20.280 1.00 84.00 171 ASP A N 1
ATOM 1292 C CA . ASP A 1 171 ? 7.470 7.553 -19.907 1.00 84.00 171 ASP A CA 1
ATOM 1293 C C . ASP A 1 171 ? 7.770 7.213 -18.436 1.00 84.00 171 ASP A C 1
ATOM 1295 O O . ASP A 1 171 ? 7.525 6.081 -18.002 1.00 84.00 171 ASP A O 1
ATOM 1299 N N . ASP A 1 172 ? 8.302 8.164 -17.663 1.00 88.19 172 ASP A N 1
ATOM 1300 C CA . ASP A 1 172 ? 8.687 7.948 -16.270 1.00 88.19 172 ASP A CA 1
ATOM 1301 C C . ASP A 1 172 ? 7.460 7.805 -15.355 1.00 88.19 172 ASP A C 1
ATOM 1303 O O . ASP A 1 172 ? 6.439 8.475 -15.530 1.00 88.19 172 ASP A O 1
ATOM 1307 N N . GLY A 1 173 ? 7.549 6.925 -14.358 1.00 90.25 173 GLY A N 1
ATOM 1308 C CA . GLY A 1 173 ? 6.462 6.654 -13.415 1.00 90.25 173 GLY A CA 1
ATOM 1309 C C . GLY A 1 173 ? 6.291 5.180 -13.062 1.00 90.25 173 GLY A C 1
ATOM 1310 O O . GLY A 1 173 ? 7.054 4.314 -13.489 1.00 90.25 173 GLY A O 1
ATOM 1311 N N . GLY A 1 174 ? 5.265 4.890 -12.264 1.00 93.06 174 GLY A N 1
ATOM 1312 C CA . GLY A 1 174 ? 4.942 3.526 -11.852 1.00 93.06 174 GLY A CA 1
ATOM 1313 C C . GLY A 1 174 ? 4.028 2.810 -12.849 1.00 93.06 174 GLY A C 1
ATOM 1314 O O . GLY A 1 174 ? 3.149 3.437 -13.449 1.00 93.06 174 GLY A O 1
ATOM 1315 N N . ARG A 1 175 ? 4.155 1.485 -12.964 1.00 95.00 175 ARG A N 1
ATOM 1316 C CA . ARG A 1 175 ? 3.221 0.621 -13.708 1.00 95.00 175 ARG A CA 1
ATOM 1317 C C . ARG A 1 175 ? 2.921 -0.641 -12.920 1.00 95.00 175 ARG A C 1
ATOM 1319 O O . ARG A 1 175 ? 3.825 -1.433 -12.651 1.00 95.00 175 ARG A O 1
ATOM 1326 N N . VAL A 1 176 ? 1.647 -0.860 -12.623 1.00 96.75 176 VAL A N 1
ATOM 1327 C CA . VAL A 1 176 ? 1.180 -1.982 -11.806 1.00 96.75 176 VAL A CA 1
ATOM 1328 C C . VAL A 1 176 ? 0.084 -2.736 -12.548 1.00 96.75 176 VAL A C 1
ATOM 1330 O O . VAL A 1 176 ? -0.806 -2.128 -13.141 1.00 96.75 176 VAL A O 1
ATOM 1333 N N . THR A 1 177 ? 0.141 -4.064 -12.518 1.00 96.44 177 THR A N 1
ATOM 1334 C CA . THR A 1 177 ? -0.956 -4.923 -12.977 1.00 96.44 177 THR A CA 1
ATOM 1335 C C . THR A 1 177 ? -1.526 -5.662 -11.783 1.00 96.44 177 THR A C 1
ATOM 1337 O O . THR A 1 177 ? -0.795 -6.380 -11.105 1.00 96.44 177 THR A O 1
ATOM 1340 N N . PHE A 1 178 ? -2.824 -5.497 -11.542 1.00 96.69 178 PHE A N 1
ATOM 1341 C CA . PHE A 1 178 ? -3.547 -6.250 -10.525 1.00 96.69 178 PHE A CA 1
ATOM 1342 C C . PHE A 1 178 ? -4.202 -7.474 -11.164 1.00 96.69 178 PHE A C 1
ATOM 1344 O O . PHE A 1 178 ? -4.898 -7.376 -12.173 1.00 96.69 178 PHE A O 1
ATOM 1351 N N . TYR A 1 179 ? -3.981 -8.641 -10.572 1.00 95.31 179 TYR A N 1
ATOM 1352 C CA . TYR A 1 179 ? -4.583 -9.909 -10.977 1.00 95.31 179 TYR A CA 1
ATOM 1353 C C . TYR A 1 179 ? -5.863 -10.189 -10.195 1.00 95.31 179 TYR A C 1
ATOM 1355 O O . TYR A 1 179 ? -6.837 -10.680 -10.762 1.00 95.31 179 TYR A O 1
ATOM 1363 N N . THR A 1 180 ? -5.862 -9.855 -8.905 1.00 96.38 180 THR A N 1
ATOM 1364 C CA . THR A 1 180 ? -7.029 -9.914 -8.023 1.00 96.38 180 THR A CA 1
ATOM 1365 C C . THR A 1 180 ? -6.992 -8.742 -7.051 1.00 96.38 180 THR A C 1
ATOM 1367 O O . THR A 1 180 ? -5.919 -8.307 -6.631 1.00 96.38 180 THR A O 1
ATOM 1370 N N . ILE A 1 181 ? -8.175 -8.235 -6.714 1.00 96.50 181 ILE A N 1
ATOM 1371 C CA . ILE A 1 181 ? -8.408 -7.265 -5.644 1.00 96.50 181 ILE A CA 1
ATOM 1372 C C . ILE A 1 181 ? -9.686 -7.723 -4.948 1.00 96.50 181 ILE A C 1
ATOM 1374 O O . ILE A 1 181 ? -10.713 -7.900 -5.607 1.00 96.50 181 ILE A O 1
ATOM 1378 N N . GLU A 1 182 ? -9.616 -7.925 -3.641 1.00 96.69 182 GLU A N 1
ATOM 1379 C CA . GLU A 1 182 ? -10.749 -8.295 -2.803 1.00 96.69 182 GLU A CA 1
ATOM 1380 C C . GLU A 1 182 ? -10.778 -7.399 -1.568 1.00 96.69 182 GLU A C 1
ATOM 1382 O O . GLU A 1 182 ? -9.756 -7.192 -0.917 1.00 96.69 182 GLU A O 1
ATOM 1387 N N . GLU A 1 183 ? -11.965 -6.894 -1.247 1.00 95.06 183 GLU A N 1
ATOM 1388 C CA . GLU A 1 183 ? -12.256 -6.235 0.021 1.00 95.06 183 GLU A CA 1
ATOM 1389 C C . GLU A 1 183 ? -13.261 -7.098 0.791 1.00 95.06 183 GLU A C 1
ATOM 1391 O O . GLU A 1 183 ? -14.217 -7.606 0.191 1.00 95.06 183 GLU A O 1
ATOM 1396 N N . ARG A 1 184 ? -13.029 -7.296 2.091 1.00 91.62 184 ARG A N 1
ATOM 1397 C CA . ARG A 1 184 ? -13.910 -8.039 3.002 1.00 91.62 184 ARG A CA 1
ATOM 1398 C C . ARG A 1 184 ? -14.166 -7.265 4.282 1.00 91.62 184 ARG A C 1
ATOM 1400 O O . ARG A 1 184 ? -13.269 -6.495 4.694 1.00 91.62 184 ARG A O 1
#

Foldseek 3Di:
DDDDDPDDWDKFWWAQPDDDDPLDPGTGDKDWDPDKDFFLADKKKKKFKKFWQAAFPPQQKWFFKFKAFDDPLRSDTQWTWMDHQQWTKIWGAQASDDDRIDIGTADHDRHGPFMKMWMWIRRNHQKIKIWIGGPRDIGIDIDGNHPNRGRGIITMMGGTGHDDPDHPDRRGHIIMTIPDIDMD

Nearest PDB structures (foldseek):
  2cws-assembly1_A  TM=8.565E-01  e=3.570E-12  Sphingomonas sp. A1
  2za9-assembly1_A  TM=8.426E-01  e=5.974E-12  unclassified
  2zab-assembly1_A  TM=8.366E-01  e=1.854E-11  Sphingomonas sp. A1
  2zaa-assembly1_A  TM=8.024E-01  e=9.018E-12  Sphingomonas sp. A1
  5xnr-assembly1_A  TM=7.414E-01  e=1.234E-07  Persicobacter sp. CCB-QB2

Secondary structure (DSSP, 8-state):
-----TT-PPEEEEETTSPPPTT-SS-EEEEE-S--EETTTSEEEEEEEEEEEE--TTT-EEEEEEEEE-GGGTT-EEEEEEEETTEEEEEEESSSSSS-EEEEEEE----TT-EEEEEEEEESSSEEEEEEEETTEEEEEEEEPPTTTTT-EEEEEEEEEE--SS-SSTT-EEEEEEEEEEE-

Solvent-accessible surface area (backbone atoms only — not comparable to full-atom values): 9607 Å² total; per-residue (Å²): 138,85,85,84,76,89,85,76,62,57,74,32,63,15,41,44,77,44,72,56,53,100,81,42,93,38,14,57,30,66,52,68,56,92,61,72,46,45,35,28,64,47,64,35,35,44,38,38,31,34,25,42,69,40,52,18,84,75,55,28,24,30,32,44,36,33,42,24,34,30,84,98,44,52,78,36,70,35,35,40,32,36,44,41,80,26,30,33,33,36,38,37,41,53,43,86,67,80,84,55,60,48,78,46,80,47,48,68,82,48,56,74,64,45,68,36,37,39,37,47,28,36,60,23,73,37,30,29,43,38,36,36,34,46,93,91,47,73,33,72,47,76,47,67,49,34,78,70,44,49,70,36,50,23,27,48,34,41,44,27,40,29,56,37,91,60,54,89,48,94,84,26,16,29,30,35,38,38,76,44,78,49,76,86

Radius of gyration: 15.66 Å; Cα contacts (8 Å, |Δi|>4): 518; chains: 1; bounding box: 38×39×40 Å

pLDDT: mean 90.01, std 15.41, range [29.05, 98.88]

Mean predicted aligned error: 5.58 Å